Protein AF-A0A699ZRD3-F1 (afdb_monomer)

Organism: Haematococcus lacustris (NCBI:txid44745)

Structure (mmCIF, N/CA/C/O backbone):
data_AF-A0A699ZRD3-F1
#
_entry.id   AF-A0A699ZRD3-F1
#
loop_
_atom_site.group_PDB
_atom_site.id
_atom_site.type_symbol
_atom_site.label_atom_id
_atom_site.label_alt_id
_atom_site.label_comp_id
_atom_site.label_asym_id
_atom_site.label_entity_id
_atom_site.label_seq_id
_atom_site.pdbx_PDB_ins_code
_atom_site.Cartn_x
_atom_site.Cartn_y
_atom_site.Cartn_z
_atom_site.occupancy
_atom_site.B_iso_or_equiv
_atom_site.auth_seq_id
_atom_site.auth_comp_id
_atom_site.auth_asym_id
_atom_site.auth_atom_id
_atom_site.pdbx_PDB_model_num
ATOM 1 N N . MET A 1 1 ? -15.487 29.693 -17.246 1.00 36.94 1 MET A N 1
ATOM 2 C CA . MET A 1 1 ? -14.066 29.484 -16.899 1.00 36.94 1 MET A CA 1
ATOM 3 C C . MET A 1 1 ? -13.762 28.018 -17.143 1.00 36.94 1 MET A C 1
ATOM 5 O O . MET A 1 1 ? -14.367 27.184 -16.483 1.00 36.94 1 MET A O 1
ATOM 9 N N . ALA A 1 2 ? -12.967 27.698 -18.167 1.00 43.00 2 ALA A N 1
ATOM 10 C CA . ALA A 1 2 ? -12.564 26.318 -18.426 1.00 43.00 2 ALA A CA 1
ATOM 11 C C . ALA A 1 2 ? -11.644 25.880 -17.282 1.00 43.00 2 ALA A C 1
ATOM 13 O O . ALA A 1 2 ? -10.670 26.573 -16.995 1.00 43.00 2 ALA A O 1
ATOM 14 N N . ALA A 1 3 ? -11.996 24.800 -16.584 1.00 47.94 3 ALA A N 1
ATOM 15 C CA . ALA A 1 3 ? -11.101 24.208 -15.602 1.00 47.94 3 ALA A CA 1
ATOM 16 C C . ALA A 1 3 ? -9.815 23.808 -16.334 1.00 47.94 3 ALA A C 1
ATOM 18 O O . ALA A 1 3 ? -9.884 23.131 -17.359 1.00 47.94 3 ALA A O 1
ATOM 19 N N . ASP A 1 4 ? -8.671 24.271 -15.842 1.00 48.03 4 ASP A N 1
ATOM 20 C CA . ASP A 1 4 ? -7.365 23.900 -16.371 1.00 48.03 4 ASP A CA 1
ATOM 21 C C . ASP A 1 4 ? -7.135 22.416 -16.057 1.00 48.03 4 ASP A C 1
ATOM 23 O O . ASP A 1 4 ? -6.789 22.032 -14.938 1.00 48.03 4 ASP A O 1
ATOM 27 N N . VAL A 1 5 ? -7.481 21.547 -17.009 1.00 56.38 5 VAL A N 1
ATOM 28 C CA . VAL A 1 5 ? -7.342 20.103 -16.837 1.00 56.38 5 VAL A CA 1
ATOM 29 C C . VAL A 1 5 ? -5.901 19.743 -17.146 1.00 56.38 5 VAL A C 1
ATOM 31 O O . VAL A 1 5 ? -5.561 19.400 -18.277 1.00 56.38 5 VAL A O 1
ATOM 34 N N . THR A 1 6 ? -5.039 19.813 -16.134 1.00 62.03 6 THR A N 1
ATOM 35 C CA . THR A 1 6 ? -3.654 19.372 -16.281 1.00 62.03 6 THR A CA 1
ATOM 36 C C . THR A 1 6 ? -3.644 17.868 -16.593 1.00 62.03 6 THR A C 1
ATOM 38 O O . THR A 1 6 ? -4.184 17.069 -15.817 1.00 62.03 6 THR A O 1
ATOM 41 N N . PRO A 1 7 ? -3.089 17.438 -17.739 1.00 68.75 7 PRO A N 1
ATOM 42 C CA . PRO A 1 7 ? -3.018 16.026 -18.072 1.00 68.75 7 PRO A CA 1
ATOM 43 C C . PRO A 1 7 ? -2.035 15.332 -17.128 1.00 68.75 7 PRO A C 1
ATOM 45 O O . PRO A 1 7 ? -0.918 15.802 -16.910 1.00 68.75 7 PRO A O 1
ATOM 48 N N . MET A 1 8 ? -2.438 14.188 -16.577 1.00 80.31 8 MET A N 1
ATOM 49 C CA . MET A 1 8 ? -1.599 13.408 -15.671 1.00 80.31 8 MET A CA 1
ATOM 50 C C . MET A 1 8 ? -1.381 11.993 -16.208 1.00 80.31 8 MET A C 1
ATOM 52 O O . MET A 1 8 ? -2.291 11.351 -16.740 1.00 80.31 8 MET A O 1
ATOM 56 N N . TRP A 1 9 ? -0.165 11.471 -16.046 1.00 85.56 9 TRP A N 1
ATOM 57 C CA . TRP A 1 9 ? 0.137 10.082 -16.387 1.00 85.56 9 TRP A CA 1
ATOM 58 C C . TRP A 1 9 ? -0.599 9.137 -15.451 1.00 85.56 9 TRP A C 1
ATOM 60 O O . TRP A 1 9 ? -0.289 9.082 -14.263 1.00 85.56 9 TRP A O 1
ATOM 70 N N . ARG A 1 10 ? -1.533 8.339 -15.961 1.00 86.56 10 ARG A N 1
ATOM 71 C CA . ARG A 1 10 ? -2.174 7.277 -15.187 1.00 86.56 10 ARG A CA 1
ATOM 72 C C . ARG A 1 10 ? -1.481 5.953 -15.470 1.00 86.56 10 ARG A C 1
ATOM 74 O O . ARG A 1 10 ? -1.531 5.452 -16.589 1.00 86.56 10 ARG A O 1
ATOM 81 N N . PHE A 1 11 ? -0.838 5.406 -14.444 1.00 88.38 11 PHE A N 1
ATOM 82 C CA . PHE A 1 11 ? -0.164 4.116 -14.522 1.00 88.38 11 PHE A CA 1
ATOM 83 C C . PHE A 1 11 ? -1.120 2.982 -14.162 1.00 88.38 11 PHE A C 1
ATOM 85 O O . PHE A 1 11 ? -1.980 3.117 -13.288 1.00 88.38 11 PHE A O 1
ATOM 92 N N . SER A 1 12 ? -0.941 1.848 -14.822 1.00 86.88 12 SER A N 1
ATOM 93 C CA . SER A 1 12 ? -1.669 0.609 -14.562 1.00 86.88 12 SER A CA 1
ATOM 94 C C . SER A 1 12 ? -0.802 -0.364 -13.768 1.00 86.88 12 SER A C 1
ATOM 96 O O . SER A 1 12 ? 0.425 -0.383 -13.888 1.00 86.88 12 SER A O 1
ATOM 98 N N . LYS A 1 13 ? -1.430 -1.203 -12.940 1.00 84.50 13 LYS A N 1
ATOM 99 C CA . LYS A 1 13 ? -0.713 -2.336 -12.344 1.00 84.50 13 LYS A CA 1
ATOM 100 C C . LYS A 1 13 ? -0.249 -3.294 -13.454 1.00 84.50 13 LYS A C 1
ATOM 102 O O . LYS A 1 13 ? -0.872 -3.316 -14.511 1.00 84.50 13 LYS A O 1
ATOM 107 N N . PRO A 1 14 ? 0.801 -4.095 -13.223 1.00 85.38 14 PRO A N 1
ATOM 108 C CA . PRO A 1 14 ? 1.276 -5.060 -14.210 1.00 85.38 14 PRO A CA 1
ATOM 109 C C . PRO A 1 14 ? 0.174 -6.060 -14.566 1.00 85.38 14 PRO A C 1
ATOM 111 O O . PRO A 1 14 ? -0.267 -6.818 -13.701 1.00 85.38 14 PRO A O 1
ATOM 114 N N . VAL A 1 15 ? -0.271 -6.045 -15.822 1.00 75.25 15 VAL A N 1
ATOM 115 C CA . VAL A 1 15 ? -1.224 -7.028 -16.376 1.00 75.25 15 VAL A CA 1
ATOM 116 C C .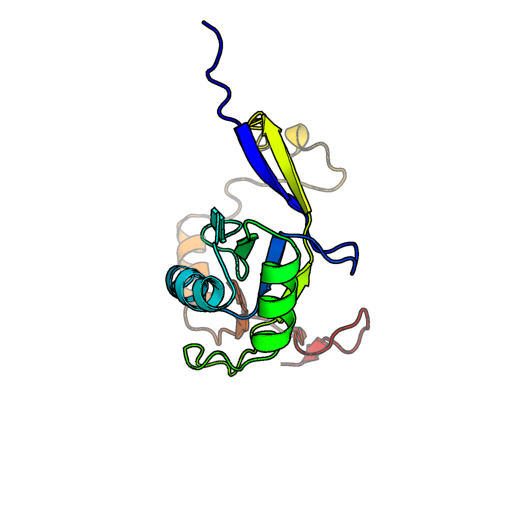 VAL A 1 15 ? -0.551 -7.892 -17.444 1.00 75.25 15 VAL A C 1
ATOM 118 O O . VAL A 1 15 ? -0.839 -9.081 -17.524 1.00 75.25 15 VAL A O 1
ATOM 121 N N . ASN A 1 16 ? 0.380 -7.315 -18.215 1.00 65.50 16 ASN A N 1
ATOM 122 C CA . ASN A 1 16 ? 1.128 -7.985 -19.278 1.00 65.50 16 ASN A CA 1
ATOM 123 C C . ASN A 1 16 ? 2.642 -7.970 -18.975 1.0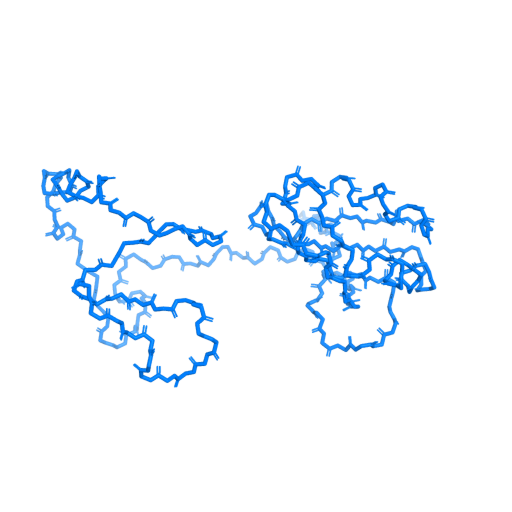0 65.50 16 ASN A C 1
ATOM 125 O O . ASN A 1 16 ? 3.132 -7.086 -18.270 1.00 65.50 16 ASN A O 1
ATOM 129 N N . SER A 1 17 ? 3.364 -8.949 -19.515 1.00 73.56 17 SER A N 1
ATOM 130 C CA . SER A 1 17 ? 4.823 -9.088 -19.438 1.00 73.56 17 SER A CA 1
ATOM 131 C C . SER A 1 17 ? 5.547 -8.478 -20.642 1.0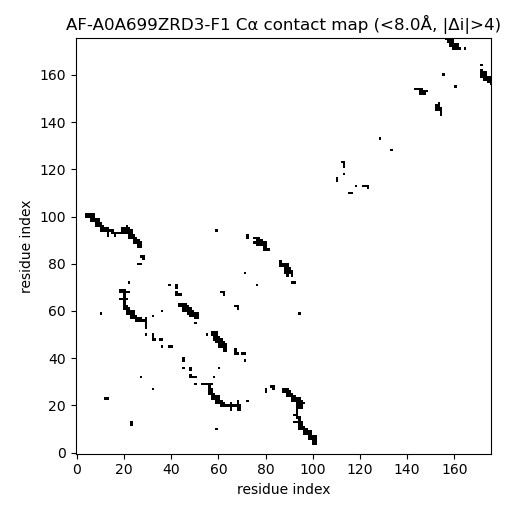0 73.56 17 SER A C 1
ATOM 133 O O . SER A 1 17 ? 6.770 -8.583 -20.724 1.00 73.56 17 SER A O 1
ATOM 135 N N . GLU A 1 18 ? 4.821 -7.870 -21.581 1.00 86.31 18 GLU A N 1
ATOM 136 C CA . GLU A 1 18 ? 5.432 -7.209 -22.731 1.00 86.31 18 GLU A CA 1
ATOM 137 C C . GLU A 1 18 ? 6.301 -6.014 -22.313 1.00 86.31 18 GLU A C 1
ATOM 139 O O . GLU A 1 18 ? 5.913 -5.245 -21.423 1.00 86.31 18 GLU A O 1
ATOM 144 N N . PRO A 1 19 ? 7.468 -5.832 -22.959 1.00 90.44 19 PRO A N 1
ATOM 145 C CA . PRO A 1 19 ? 8.320 -4.683 -22.725 1.00 90.44 19 PRO A CA 1
ATOM 146 C C . PRO A 1 19 ? 7.611 -3.362 -22.991 1.00 90.44 19 PRO A C 1
ATOM 148 O O . PRO A 1 19 ? 7.083 -3.105 -24.068 1.00 90.44 19 PRO A O 1
ATOM 151 N N . THR A 1 20 ? 7.667 -2.486 -22.002 1.00 93.50 20 THR A N 1
ATOM 152 C CA . THR A 1 20 ? 7.141 -1.123 -22.070 1.00 93.50 20 THR A CA 1
ATOM 153 C C . THR A 1 20 ? 8.191 -0.178 -21.513 1.00 93.50 20 THR A C 1
ATOM 155 O O . THR A 1 20 ? 9.110 -0.594 -20.808 1.00 93.50 20 THR A O 1
ATOM 158 N N . ARG A 1 21 ? 8.047 1.120 -21.786 1.00 94.00 21 ARG A N 1
ATOM 159 C CA . ARG A 1 21 ? 8.918 2.145 -21.195 1.00 94.00 21 ARG A CA 1
ATOM 160 C C . ARG A 1 2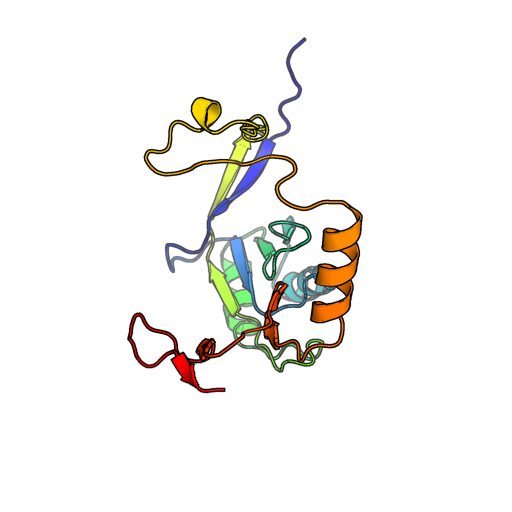1 ? 8.625 2.432 -19.719 1.00 94.00 21 ARG A C 1
ATOM 162 O O . ARG A 1 21 ? 9.335 3.228 -19.113 1.00 94.00 21 ARG A O 1
ATOM 169 N N . CYS A 1 22 ? 7.589 1.822 -19.138 1.00 94.25 22 CYS A N 1
ATOM 170 C CA . CYS A 1 22 ? 7.187 2.075 -17.761 1.00 94.25 22 CYS A CA 1
ATOM 171 C C . CYS A 1 22 ? 7.388 0.835 -16.886 1.00 94.25 22 CYS A C 1
ATOM 173 O O . CYS A 1 22 ? 7.042 -0.284 -17.261 1.00 94.25 22 CYS A O 1
ATOM 175 N N . LEU A 1 23 ? 7.894 1.046 -15.675 1.00 94.12 23 LEU A N 1
ATOM 176 C CA . LEU A 1 23 ? 8.115 0.003 -14.684 1.00 94.12 23 LEU A CA 1
ATOM 177 C C . LEU A 1 23 ? 7.265 0.245 -13.440 1.00 94.12 23 LEU A C 1
ATOM 179 O O . LEU A 1 23 ? 7.117 1.366 -12.961 1.00 94.12 23 LEU A O 1
ATOM 183 N N . TYR A 1 24 ? 6.737 -0.844 -12.902 1.00 93.12 24 TYR A N 1
ATOM 184 C CA . TYR A 1 24 ? 6.153 -0.959 -11.577 1.00 93.12 24 TYR A CA 1
ATOM 185 C C . TYR A 1 24 ? 7.209 -1.534 -10.633 1.00 93.12 24 TYR A C 1
ATOM 187 O O . TYR A 1 24 ? 7.656 -2.667 -10.829 1.00 93.12 24 TYR A O 1
ATOM 195 N N . ALA A 1 25 ? 7.592 -0.766 -9.617 1.00 91.12 25 ALA A N 1
ATOM 196 C CA . ALA A 1 25 ? 8.640 -1.132 -8.674 1.00 91.12 25 ALA A CA 1
ATOM 197 C C . ALA A 1 25 ? 8.076 -1.325 -7.263 1.00 91.12 25 ALA A C 1
ATOM 199 O O . ALA A 1 25 ? 7.344 -0.484 -6.741 1.00 91.12 25 ALA A O 1
ATOM 200 N N . THR A 1 26 ? 8.425 -2.448 -6.639 1.00 88.88 26 THR A N 1
ATOM 201 C CA . THR A 1 26 ? 8.008 -2.839 -5.282 1.00 88.88 26 THR A CA 1
ATOM 202 C C . THR A 1 26 ? 9.198 -3.324 -4.471 1.00 88.88 26 THR A C 1
ATOM 204 O O . THR A 1 26 ? 10.233 -3.665 -5.030 1.00 88.88 26 THR A O 1
ATOM 207 N N . GLY A 1 27 ? 9.041 -3.402 -3.149 1.00 81.94 27 GLY A N 1
ATOM 208 C CA . GLY A 1 27 ? 10.095 -3.915 -2.267 1.00 81.94 27 GLY A CA 1
ATOM 209 C C . GLY A 1 27 ? 11.111 -2.860 -1.833 1.00 81.94 27 GLY A C 1
ATOM 210 O O . GLY A 1 27 ? 12.003 -3.187 -1.059 1.00 81.94 27 GLY A O 1
ATOM 211 N N . TRP A 1 28 ? 10.922 -1.605 -2.253 1.00 78.44 28 TRP A N 1
ATOM 212 C CA . TRP A 1 28 ? 11.698 -0.452 -1.804 1.00 78.44 28 TRP A CA 1
ATOM 213 C C . TRP A 1 28 ? 10.947 0.348 -0.717 1.00 78.44 28 TRP A C 1
ATOM 215 O O . TRP A 1 28 ? 9.711 0.418 -0.778 1.00 78.44 28 TRP A O 1
ATOM 225 N N . PRO A 1 29 ? 11.637 0.928 0.285 1.00 72.06 29 PRO A N 1
ATOM 226 C CA . PRO A 1 29 ? 11.030 1.812 1.279 1.00 72.06 29 PRO A CA 1
ATOM 227 C C . PRO A 1 29 ? 10.383 3.048 0.647 1.00 72.06 29 PRO A C 1
ATOM 229 O O . PRO A 1 29 ? 10.924 3.632 -0.289 1.00 72.06 29 PRO A O 1
ATOM 232 N N . ALA A 1 30 ? 9.236 3.465 1.190 1.00 65.31 30 ALA A N 1
ATOM 233 C CA . ALA A 1 30 ? 8.471 4.575 0.627 1.00 65.31 30 ALA A CA 1
ATOM 234 C C . ALA A 1 30 ? 9.124 5.957 0.822 1.00 65.31 30 ALA A C 1
ATOM 236 O O . ALA A 1 30 ? 8.789 6.910 0.135 1.00 65.31 30 ALA A O 1
ATOM 237 N N . GLU A 1 31 ? 10.064 6.064 1.753 1.00 68.81 31 GLU A N 1
ATOM 238 C CA . GLU A 1 31 ? 10.736 7.317 2.119 1.00 68.81 31 GLU A CA 1
ATOM 239 C C . GLU A 1 31 ? 12.022 7.558 1.311 1.00 68.81 31 GLU A C 1
ATOM 241 O O . GLU A 1 31 ? 12.739 8.517 1.562 1.00 68.81 31 GLU A O 1
ATOM 246 N N . GLN A 1 32 ? 12.351 6.660 0.376 1.00 74.88 32 GLN A N 1
ATOM 247 C CA . GLN A 1 32 ? 13.614 6.679 -0.370 1.00 74.88 32 GLN A CA 1
ATOM 248 C C . GLN A 1 32 ? 13.400 6.522 -1.879 1.00 74.88 32 GLN A C 1
ATOM 250 O O . GLN A 1 32 ? 14.232 5.941 -2.583 1.00 74.88 32 GLN A O 1
ATOM 255 N N . PHE A 1 33 ? 12.260 6.980 -2.395 1.00 74.50 33 PHE A N 1
ATOM 256 C CA . PHE A 1 33 ? 11.961 6.864 -3.822 1.00 74.50 33 PHE A CA 1
ATOM 257 C C . PHE A 1 33 ? 12.896 7.720 -4.687 1.00 74.50 33 PHE A C 1
ATOM 259 O O . PHE A 1 33 ? 13.169 7.351 -5.827 1.00 74.50 33 PHE A O 1
ATOM 266 N N . GLU A 1 34 ? 13.451 8.798 -4.140 1.00 78.06 34 GLU A N 1
ATOM 267 C CA . GLU A 1 34 ? 14.461 9.643 -4.779 1.00 78.06 34 GLU A CA 1
ATOM 268 C C . GLU A 1 34 ? 15.711 8.830 -5.145 1.00 78.06 34 GLU A C 1
ATOM 270 O O . GLU A 1 34 ? 16.297 9.024 -6.209 1.00 78.06 34 GLU A O 1
ATOM 275 N N . TYR A 1 35 ? 16.081 7.842 -4.322 1.00 84.00 35 TYR A N 1
ATOM 276 C CA . TYR A 1 35 ? 17.211 6.962 -4.619 1.00 84.00 35 TYR A CA 1
ATOM 277 C C . TYR A 1 35 ? 16.936 6.046 -5.819 1.00 84.00 35 TYR A C 1
ATOM 279 O O . TYR A 1 35 ? 17.833 5.783 -6.621 1.00 84.00 35 TYR A O 1
ATOM 287 N N . LEU A 1 36 ? 15.684 5.609 -6.009 1.00 84.50 36 LEU A N 1
ATOM 288 C CA . LEU A 1 36 ? 15.317 4.833 -7.196 1.00 84.50 36 LEU A CA 1
ATOM 289 C C . LEU A 1 36 ? 15.483 5.647 -8.479 1.00 84.50 36 LEU A C 1
ATOM 291 O O . LEU A 1 36 ? 15.834 5.077 -9.507 1.00 84.50 36 LEU A O 1
ATOM 295 N N . GLN A 1 37 ? 15.270 6.964 -8.438 1.00 87.50 37 GLN A N 1
ATOM 296 C CA . GLN A 1 37 ? 15.511 7.820 -9.598 1.00 87.50 37 GLN A CA 1
ATOM 297 C C . GLN A 1 37 ? 16.988 7.821 -10.002 1.00 87.50 37 GLN A C 1
ATOM 299 O O . GLN A 1 37 ? 17.288 7.697 -11.189 1.00 87.50 37 GLN A O 1
ATOM 304 N N . VAL A 1 38 ? 17.899 7.880 -9.028 1.00 89.19 38 VAL A N 1
ATOM 305 C CA . VAL A 1 38 ? 19.347 7.783 -9.271 1.00 89.19 38 VAL A CA 1
ATOM 306 C C . VAL A 1 38 ? 19.719 6.409 -9.833 1.00 89.19 38 VAL A C 1
ATOM 308 O O . VAL A 1 38 ? 20.426 6.332 -10.835 1.00 89.19 38 VAL A O 1
ATOM 311 N N . LEU A 1 39 ? 19.198 5.325 -9.246 1.00 89.94 39 LEU A N 1
ATOM 312 C CA . LEU A 1 39 ? 19.444 3.966 -9.739 1.00 89.94 39 LEU A CA 1
ATOM 313 C C . LEU A 1 39 ? 18.941 3.767 -11.171 1.00 89.94 39 LEU A C 1
ATOM 315 O O . LEU A 1 39 ? 19.638 3.179 -11.995 1.00 89.94 39 LEU A O 1
ATOM 319 N N . PHE A 1 40 ? 17.741 4.257 -11.487 1.00 93.38 40 PHE A N 1
ATOM 320 C CA . PHE A 1 40 ? 17.175 4.132 -12.827 1.00 93.38 40 PHE A CA 1
ATOM 321 C C . PHE A 1 40 ? 17.928 4.971 -13.860 1.00 93.38 40 PHE A C 1
ATOM 323 O O . PHE A 1 40 ? 18.090 4.508 -14.988 1.00 93.38 40 PHE A O 1
ATOM 330 N N . ALA A 1 41 ? 18.454 6.140 -13.485 1.00 92.88 41 ALA A N 1
ATOM 331 C CA . ALA A 1 41 ? 19.218 6.996 -14.393 1.00 92.88 41 ALA A CA 1
ATOM 332 C C . ALA A 1 41 ? 20.468 6.308 -14.978 1.00 92.88 41 ALA A C 1
ATOM 334 O O . ALA A 1 41 ? 20.874 6.633 -16.092 1.00 92.88 41 ALA A O 1
ATOM 335 N N . ALA A 1 42 ? 21.036 5.310 -14.288 1.00 94.00 42 ALA A N 1
ATOM 336 C CA . ALA A 1 42 ? 22.159 4.514 -14.795 1.00 94.00 42 ALA A CA 1
ATOM 337 C C . ALA A 1 42 ? 21.814 3.665 -16.038 1.00 94.00 42 ALA A C 1
ATOM 339 O O . ALA A 1 42 ? 22.708 3.262 -16.777 1.00 94.00 42 ALA A O 1
ATOM 340 N N . TYR A 1 43 ? 20.527 3.405 -16.288 1.00 94.88 43 TYR A N 1
ATOM 341 C CA . TYR A 1 43 ? 20.038 2.581 -17.402 1.00 94.88 43 TYR A CA 1
ATOM 342 C C . TYR A 1 43 ? 19.438 3.409 -18.547 1.00 94.88 43 TYR A C 1
ATOM 344 O O . TYR A 1 43 ? 18.981 2.859 -19.552 1.00 94.88 43 TYR A O 1
ATOM 352 N N . GLY A 1 44 ? 19.443 4.735 -18.407 1.00 93.31 44 GLY A N 1
ATOM 353 C CA . GLY A 1 44 ? 19.029 5.681 -19.434 1.00 93.31 44 GLY A CA 1
ATOM 354 C C . GLY A 1 44 ? 18.178 6.830 -18.893 1.00 93.31 44 GLY A C 1
ATOM 355 O O . GLY A 1 44 ? 17.896 6.897 -17.696 1.00 93.31 44 GLY A O 1
ATOM 356 N N . PRO A 1 45 ? 17.744 7.747 -19.775 1.00 94.25 45 PRO A N 1
ATOM 357 C CA . PRO A 1 45 ? 16.965 8.912 -19.378 1.00 94.25 45 PRO A CA 1
ATOM 358 C C . PRO A 1 45 ? 15.618 8.520 -18.760 1.00 94.25 45 PRO A C 1
ATOM 360 O O . PRO A 1 45 ? 14.823 7.792 -19.368 1.00 94.25 45 PRO A O 1
ATOM 363 N N . VAL A 1 46 ? 15.359 9.038 -17.559 1.00 93.62 46 VAL A N 1
ATOM 364 C CA . VAL A 1 46 ? 14.126 8.812 -16.800 1.00 93.62 46 VAL A CA 1
ATOM 365 C C . VAL A 1 46 ? 13.261 10.064 -16.881 1.00 93.62 46 VAL A C 1
ATOM 367 O O . VAL A 1 46 ? 13.672 11.136 -16.449 1.00 93.62 46 VAL A O 1
ATOM 370 N N . GLU A 1 47 ? 12.058 9.927 -17.433 1.00 92.56 47 GLU A N 1
ATOM 371 C CA . GLU A 1 47 ? 11.087 11.020 -17.549 1.00 92.56 47 GLU A CA 1
ATOM 372 C C . GLU A 1 47 ? 10.366 11.277 -16.222 1.00 92.56 47 GLU A C 1
ATOM 374 O O . GLU A 1 47 ? 10.020 12.411 -15.902 1.00 92.56 47 GLU A O 1
ATOM 379 N N . LEU A 1 48 ? 10.095 10.216 -15.457 1.00 89.44 48 LEU A N 1
ATOM 380 C CA . LEU A 1 48 ? 9.307 10.306 -14.233 1.00 89.44 48 LEU A CA 1
ATOM 381 C C . LEU A 1 48 ? 9.602 9.131 -13.305 1.00 89.44 48 LEU A C 1
ATOM 383 O O . LEU A 1 48 ? 9.553 7.980 -13.731 1.00 89.44 48 LEU A O 1
ATOM 387 N N . VAL A 1 49 ? 9.788 9.410 -12.017 1.00 89.69 49 VAL A N 1
ATOM 388 C CA . VAL A 1 49 ? 9.651 8.421 -10.942 1.00 89.69 49 VAL A CA 1
ATOM 389 C C . VAL A 1 49 ? 8.673 8.986 -9.936 1.00 89.69 49 VAL A C 1
ATOM 391 O O . VAL A 1 49 ? 8.809 10.132 -9.518 1.00 89.69 49 VAL A O 1
ATOM 394 N N . ARG A 1 50 ? 7.651 8.214 -9.565 1.00 86.88 50 ARG A N 1
ATOM 395 C CA . ARG A 1 50 ? 6.697 8.666 -8.553 1.00 86.88 50 ARG A CA 1
ATOM 396 C C . ARG A 1 50 ? 6.061 7.532 -7.759 1.00 86.88 50 ARG A C 1
ATOM 398 O O . ARG A 1 50 ? 5.735 6.488 -8.337 1.00 86.88 50 ARG A O 1
ATOM 405 N N . PRO A 1 51 ? 5.795 7.734 -6.461 1.00 83.88 51 PRO A N 1
ATOM 406 C CA . PRO A 1 51 ? 4.956 6.823 -5.699 1.00 83.88 51 PRO A CA 1
ATOM 407 C C . PRO A 1 51 ? 3.514 6.832 -6.219 1.00 83.88 51 PRO A C 1
ATOM 409 O O . PRO A 1 51 ? 3.025 7.835 -6.741 1.00 83.88 51 PRO A O 1
ATOM 412 N N . SER A 1 52 ? 2.792 5.721 -6.040 1.00 77.88 52 SER A N 1
ATOM 413 C CA . SER A 1 52 ? 1.350 5.708 -6.336 1.00 77.88 52 SER A CA 1
ATOM 414 C C . SER A 1 52 ? 0.541 6.563 -5.357 1.00 77.88 52 SER A C 1
ATOM 416 O O . SER A 1 52 ? -0.504 7.086 -5.736 1.00 77.88 52 SER A O 1
ATOM 418 N N . ASN A 1 53 ? 0.986 6.653 -4.105 1.00 72.12 53 ASN A N 1
ATOM 419 C CA . ASN A 1 53 ? 0.559 7.612 -3.087 1.00 72.12 53 ASN A CA 1
ATOM 420 C C . ASN A 1 53 ? 1.610 7.630 -1.961 1.00 72.12 53 ASN A C 1
ATOM 422 O O . ASN A 1 53 ? 2.449 6.731 -1.898 1.00 72.12 53 ASN A O 1
ATOM 426 N N . LEU A 1 54 ? 1.537 8.611 -1.059 1.00 65.44 54 LEU A N 1
ATOM 427 C CA . LEU A 1 54 ? 2.502 8.787 0.040 1.00 65.44 54 LEU A CA 1
ATOM 428 C C . LEU A 1 54 ? 2.600 7.574 0.990 1.00 65.44 54 LEU A C 1
ATOM 430 O O . LEU A 1 54 ? 3.614 7.391 1.647 1.00 65.44 54 LEU A O 1
ATOM 434 N N . ALA A 1 55 ? 1.576 6.716 1.035 1.00 66.19 55 ALA A N 1
ATOM 435 C CA . ALA A 1 55 ? 1.533 5.509 1.868 1.00 66.19 55 ALA A CA 1
ATOM 436 C C . ALA A 1 55 ? 1.768 4.202 1.074 1.00 66.19 55 ALA A C 1
ATOM 438 O O . ALA A 1 55 ? 1.525 3.096 1.576 1.00 66.19 55 ALA A O 1
ATOM 439 N N . SER A 1 56 ? 2.153 4.292 -0.202 1.00 69.62 56 SER A N 1
ATOM 440 C CA . SER A 1 56 ? 2.296 3.128 -1.076 1.00 69.62 56 SER A CA 1
ATOM 441 C C . SER A 1 56 ? 3.664 2.500 -0.903 1.00 69.62 56 SER A C 1
ATOM 443 O O . SER A 1 56 ? 4.685 3.164 -0.972 1.00 69.62 56 SER A O 1
ATOM 445 N N . SER A 1 57 ? 3.688 1.174 -0.793 1.00 77.06 57 SER A N 1
ATOM 446 C CA . SER A 1 57 ? 4.915 0.369 -0.788 1.00 77.06 57 SER A CA 1
ATOM 447 C C . SER A 1 57 ? 5.479 0.125 -2.197 1.00 77.06 57 SER A C 1
ATOM 449 O O . SER A 1 57 ? 6.116 -0.905 -2.436 1.00 77.06 57 SER A O 1
ATOM 451 N N . TYR A 1 58 ? 5.105 0.967 -3.162 1.00 85.94 58 TYR A N 1
ATOM 452 C CA . TYR A 1 58 ? 5.429 0.800 -4.572 1.00 85.94 58 TYR A CA 1
ATOM 453 C C . TYR A 1 58 ? 5.376 2.127 -5.326 1.00 85.94 58 TYR A C 1
ATOM 455 O O . TYR A 1 58 ? 4.593 3.024 -4.992 1.00 85.94 58 TYR A O 1
ATOM 463 N N . CYS A 1 59 ? 6.171 2.211 -6.385 1.00 89.38 59 CYS A N 1
ATOM 464 C CA . CYS A 1 59 ? 6.256 3.368 -7.262 1.00 89.38 59 CYS A CA 1
ATOM 465 C C . CYS A 1 59 ? 6.215 2.954 -8.732 1.00 89.38 59 CYS A C 1
ATOM 467 O O . CYS A 1 59 ? 6.300 1.773 -9.084 1.00 89.38 59 CYS A O 1
ATOM 469 N N . PHE A 1 60 ? 6.071 3.959 -9.584 1.00 92.12 60 PHE A N 1
ATOM 470 C CA . PHE A 1 60 ? 6.171 3.832 -11.024 1.00 92.12 60 PHE A CA 1
ATOM 471 C C . PHE A 1 60 ? 7.369 4.625 -11.527 1.00 92.12 60 PHE A C 1
ATOM 473 O O . PHE A 1 60 ? 7.627 5.725 -11.036 1.00 92.12 60 PHE A O 1
ATOM 480 N N . ALA A 1 61 ? 8.064 4.074 -12.514 1.00 93.25 61 ALA A N 1
ATOM 481 C CA . ALA A 1 61 ? 9.102 4.760 -13.268 1.00 93.25 61 ALA A CA 1
ATOM 482 C C . ALA A 1 61 ? 8.736 4.766 -14.753 1.00 93.25 61 ALA A C 1
ATOM 484 O O . ALA A 1 61 ? 8.164 3.797 -15.250 1.00 93.25 61 ALA A O 1
ATOM 485 N N . MET A 1 62 ? 9.059 5.843 -15.456 1.00 94.00 62 MET A N 1
ATOM 486 C CA . MET A 1 62 ? 8.887 5.981 -16.897 1.00 94.00 62 MET A CA 1
ATOM 487 C C . MET A 1 62 ? 10.210 6.421 -17.507 1.00 94.00 62 MET A C 1
ATOM 489 O O . MET A 1 62 ? 10.745 7.471 -17.156 1.00 94.00 62 MET A O 1
ATOM 493 N N . PHE A 1 63 ? 10.731 5.602 -18.409 1.00 95.25 63 PHE A N 1
ATOM 494 C CA . PHE A 1 63 ? 11.919 5.891 -19.196 1.00 95.25 63 PHE A CA 1
ATOM 495 C C . PHE A 1 63 ? 11.535 6.565 -20.511 1.00 95.25 63 PHE A C 1
ATOM 497 O O . PHE A 1 63 ? 10.414 6.405 -21.000 1.00 95.25 63 PHE A O 1
ATOM 504 N N . ALA A 1 64 ? 12.499 7.250 -21.123 1.00 94.38 64 ALA A N 1
ATOM 505 C CA . ALA A 1 64 ? 12.334 7.801 -22.465 1.00 94.38 64 ALA A CA 1
ATOM 506 C C . ALA A 1 64 ? 12.047 6.706 -23.510 1.00 94.38 64 ALA A C 1
ATOM 508 O O . ALA A 1 64 ? 11.259 6.909 -24.432 1.00 94.38 64 ALA A O 1
ATOM 509 N N . THR A 1 65 ? 12.644 5.516 -23.356 1.00 94.12 65 THR A N 1
ATOM 510 C CA . THR A 1 65 ? 12.500 4.406 -24.312 1.00 94.12 65 THR A CA 1
ATOM 511 C C . THR A 1 65 ? 12.277 3.060 -23.616 1.00 94.12 65 THR A C 1
ATOM 513 O O . THR A 1 65 ? 12.676 2.859 -22.467 1.00 94.12 65 THR A O 1
ATOM 516 N N . ALA A 1 66 ? 11.638 2.116 -24.317 1.00 93.94 66 ALA A N 1
ATOM 517 C CA . ALA A 1 66 ? 11.425 0.759 -23.807 1.00 93.94 66 ALA A CA 1
ATOM 518 C C . ALA A 1 66 ? 12.739 -0.014 -23.551 1.00 93.94 66 ALA A C 1
ATOM 520 O O . ALA A 1 66 ? 12.838 -0.622 -22.486 1.00 93.94 66 ALA A O 1
ATOM 521 N N . PRO A 1 67 ? 13.778 0.060 -24.411 1.00 96.25 67 PRO A N 1
ATOM 522 C CA . PRO A 1 67 ? 15.063 -0.593 -24.145 1.00 96.25 67 PRO A CA 1
ATOM 523 C C . PRO A 1 67 ? 15.720 -0.181 -22.822 1.00 96.25 67 PRO A C 1
ATOM 525 O O . PRO A 1 67 ? 16.256 -1.036 -22.120 1.00 96.25 67 PRO A O 1
ATOM 528 N N . CYS A 1 68 ? 15.625 1.093 -22.426 1.00 95.69 68 CYS A N 1
ATOM 529 C CA . CYS A 1 68 ? 16.142 1.552 -21.131 1.00 95.69 68 CYS A CA 1
ATOM 530 C C . CYS A 1 68 ? 15.416 0.881 -19.955 1.00 95.69 68 CYS A C 1
ATOM 532 O O . CYS A 1 68 ? 16.049 0.387 -19.023 1.00 95.69 68 CYS A O 1
ATOM 534 N N . ALA A 1 69 ? 14.084 0.796 -20.025 1.00 94.75 69 ALA A N 1
ATOM 535 C CA . ALA A 1 69 ? 13.286 0.107 -19.014 1.00 94.75 69 ALA A CA 1
ATOM 536 C C . ALA A 1 69 ? 13.586 -1.403 -18.967 1.00 94.75 69 ALA A C 1
ATOM 538 O O . ALA A 1 69 ? 13.644 -1.986 -17.884 1.00 94.75 69 ALA A O 1
ATOM 539 N N . GLN A 1 70 ? 13.820 -2.036 -20.121 1.00 95.62 70 GLN A N 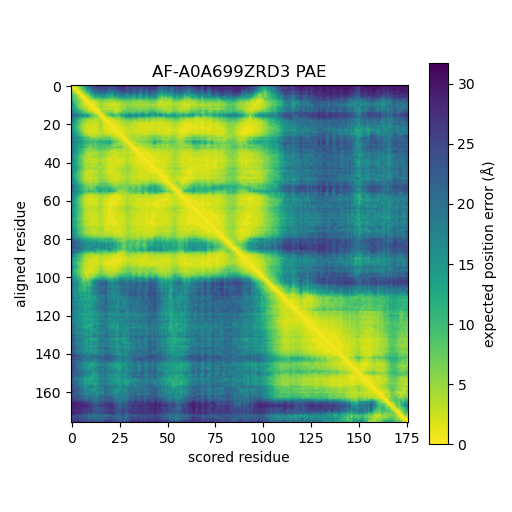1
ATOM 540 C CA . GLN A 1 70 ? 14.232 -3.441 -20.200 1.00 95.62 70 GLN A CA 1
ATOM 541 C C . GLN A 1 70 ? 15.597 -3.667 -19.543 1.00 95.62 70 GLN A C 1
ATOM 543 O O . GLN A 1 70 ? 15.746 -4.602 -18.757 1.00 95.62 70 GLN A O 1
ATOM 548 N N . ALA A 1 71 ? 16.576 -2.801 -19.822 1.00 95.56 71 ALA A N 1
ATOM 549 C CA . ALA A 1 71 ? 17.906 -2.870 -19.225 1.00 95.56 71 ALA A CA 1
ATOM 550 C C . ALA A 1 71 ? 17.851 -2.685 -17.700 1.00 95.56 71 ALA A C 1
ATOM 552 O O . ALA A 1 71 ? 18.446 -3.471 -16.963 1.00 95.56 71 ALA A O 1
ATOM 553 N N . ALA A 1 72 ? 17.069 -1.710 -17.224 1.00 94.94 72 ALA A N 1
ATOM 554 C CA . ALA A 1 72 ? 16.840 -1.493 -15.798 1.00 94.94 72 ALA A CA 1
ATOM 555 C C . ALA A 1 72 ? 16.181 -2.709 -15.135 1.00 94.94 72 ALA A C 1
ATOM 557 O O . ALA A 1 72 ? 16.616 -3.144 -14.070 1.00 94.94 72 ALA A O 1
ATOM 558 N N . LEU A 1 73 ? 15.161 -3.299 -15.767 1.00 94.75 73 LEU A N 1
ATOM 559 C CA . LEU A 1 73 ? 14.519 -4.509 -15.259 1.00 94.75 73 LEU A CA 1
ATOM 560 C C . LEU A 1 73 ? 15.506 -5.680 -15.200 1.00 94.75 73 LEU A C 1
ATOM 562 O O . LEU A 1 73 ? 15.537 -6.384 -14.197 1.00 94.75 73 LEU A O 1
ATOM 566 N N . ALA A 1 74 ? 16.330 -5.880 -16.226 1.00 94.38 74 ALA A N 1
ATOM 567 C CA . ALA A 1 74 ? 17.317 -6.956 -16.245 1.00 94.38 74 ALA A CA 1
ATOM 568 C C . ALA A 1 74 ? 18.407 -6.784 -15.172 1.00 94.38 74 ALA A C 1
ATOM 570 O O . ALA A 1 74 ? 18.812 -7.769 -14.560 1.00 94.38 74 ALA A O 1
ATOM 571 N N . GLY A 1 75 ? 18.864 -5.551 -14.930 1.00 92.50 75 GLY A N 1
ATOM 572 C CA . GLY A 1 75 ? 19.961 -5.269 -14.000 1.00 92.50 75 GLY A CA 1
ATOM 573 C C . GLY A 1 75 ? 19.550 -5.118 -12.534 1.00 92.50 75 GLY A C 1
ATOM 574 O O . GLY A 1 75 ? 20.321 -5.473 -11.649 1.00 92.50 75 GLY A O 1
ATOM 575 N N . LEU A 1 76 ? 18.351 -4.595 -12.261 1.00 91.81 76 LEU A N 1
ATOM 576 C CA . LEU A 1 76 ? 17.929 -4.230 -10.902 1.00 91.81 76 LEU A CA 1
ATOM 577 C C . LEU A 1 76 ? 16.893 -5.179 -10.297 1.00 91.81 76 LEU A C 1
ATOM 579 O O . LEU A 1 76 ? 16.678 -5.170 -9.083 1.00 91.81 76 LEU A O 1
ATOM 583 N N . ASN A 1 77 ? 16.207 -5.985 -11.108 1.00 92.19 77 ASN A N 1
ATOM 584 C CA . ASN A 1 77 ? 15.176 -6.869 -10.582 1.00 92.19 77 ASN A CA 1
ATOM 585 C C . ASN A 1 77 ? 15.787 -7.953 -9.682 1.00 92.19 77 ASN A C 1
ATOM 587 O O . ASN A 1 77 ? 16.763 -8.610 -10.028 1.00 92.19 77 ASN A O 1
ATOM 591 N N . ASN A 1 78 ? 15.151 -8.177 -8.539 1.00 89.44 78 ASN A N 1
ATOM 592 C CA . ASN A 1 78 ? 15.588 -9.034 -7.440 1.00 89.44 78 ASN A CA 1
ATOM 593 C C . ASN A 1 78 ? 16.857 -8.578 -6.701 1.00 89.44 78 ASN A C 1
ATOM 595 O O . ASN A 1 78 ? 17.345 -9.334 -5.855 1.00 89.44 78 ASN A O 1
ATOM 599 N N . MET A 1 79 ? 17.357 -7.363 -6.947 1.00 86.69 79 MET A N 1
ATOM 600 C CA . MET A 1 79 ? 18.470 -6.815 -6.171 1.00 86.69 79 MET A CA 1
ATOM 601 C C . MET A 1 79 ? 18.053 -6.588 -4.711 1.00 86.69 79 MET A C 1
ATOM 603 O O . MET A 1 79 ? 16.936 -6.125 -4.457 1.00 86.69 79 MET A O 1
ATOM 607 N N . PRO A 1 80 ? 18.908 -6.924 -3.732 1.00 82.88 80 PRO A N 1
ATOM 608 C CA . PRO A 1 80 ? 18.626 -6.647 -2.332 1.00 82.88 80 PRO A CA 1
ATOM 609 C C . PRO A 1 80 ? 18.553 -5.135 -2.092 1.00 82.88 80 PRO A C 1
ATOM 611 O O . PRO A 1 80 ? 19.377 -4.368 -2.582 1.00 82.88 80 PRO A O 1
ATOM 614 N N . CYS A 1 81 ? 17.555 -4.701 -1.325 1.00 72.06 81 CYS A N 1
ATOM 615 C CA . CYS A 1 81 ? 17.478 -3.332 -0.840 1.00 72.06 81 CYS A CA 1
ATOM 616 C C . CYS A 1 81 ? 18.292 -3.230 0.452 1.00 72.06 81 CYS A C 1
ATOM 618 O O . CYS A 1 81 ? 17.772 -3.532 1.527 1.00 72.06 81 CYS A O 1
ATOM 620 N N . GLU A 1 82 ? 19.544 -2.781 0.355 1.00 67.50 82 GLU A N 1
ATOM 621 C CA . GLU A 1 82 ? 20.416 -2.571 1.525 1.00 67.50 82 GLU A CA 1
ATOM 622 C C . GLU A 1 82 ? 19.810 -1.585 2.528 1.00 67.50 82 GLU A C 1
ATOM 624 O O . GLU A 1 82 ? 19.967 -1.726 3.736 1.00 67.50 82 GLU A O 1
ATOM 629 N N . ALA A 1 83 ? 19.019 -0.636 2.030 1.00 62.34 83 ALA A N 1
ATOM 630 C CA . ALA A 1 83 ? 18.340 0.348 2.855 1.00 62.34 83 ALA A CA 1
ATOM 631 C C . ALA A 1 83 ? 17.088 -0.183 3.583 1.00 62.34 83 ALA A C 1
ATOM 633 O O . ALA A 1 83 ? 16.434 0.566 4.309 1.00 62.34 83 ALA A O 1
ATOM 634 N N . SER A 1 84 ? 16.712 -1.458 3.396 1.00 58.69 84 SER A N 1
ATOM 635 C CA . SER A 1 84 ? 15.580 -2.060 4.101 1.00 58.69 84 SER A CA 1
ATOM 636 C C . SER A 1 84 ? 16.060 -3.028 5.186 1.00 58.69 84 SER A C 1
ATOM 638 O O . SER A 1 84 ? 16.600 -4.084 4.853 1.00 58.69 84 SER A O 1
ATOM 640 N N . PRO A 1 85 ? 15.723 -2.797 6.470 1.00 57.53 85 PRO A N 1
ATOM 641 C CA . PRO A 1 85 ? 16.025 -3.743 7.552 1.00 57.53 85 PRO A CA 1
ATOM 642 C C . PRO A 1 85 ? 15.292 -5.092 7.419 1.00 57.53 85 PRO A C 1
ATOM 644 O O . PRO A 1 85 ? 15.521 -6.006 8.202 1.00 57.53 85 PRO A O 1
ATOM 647 N N . SER A 1 86 ? 14.402 -5.239 6.429 1.00 61.94 86 SER A N 1
ATOM 648 C CA . SER A 1 86 ? 13.599 -6.446 6.198 1.00 61.94 86 SER A CA 1
ATOM 649 C C . SER A 1 86 ? 14.109 -7.357 5.070 1.00 61.94 86 SER A C 1
ATOM 651 O O . SER A 1 86 ? 13.360 -8.227 4.626 1.00 61.94 86 SER A O 1
ATOM 653 N N . ALA A 1 87 ? 15.344 -7.156 4.582 1.00 68.31 87 ALA A N 1
ATOM 654 C CA . ALA A 1 87 ? 15.963 -7.945 3.502 1.00 68.31 87 ALA A CA 1
ATOM 655 C C . ALA A 1 87 ? 15.088 -8.071 2.234 1.00 68.31 87 ALA A C 1
ATOM 657 O O . ALA A 1 87 ?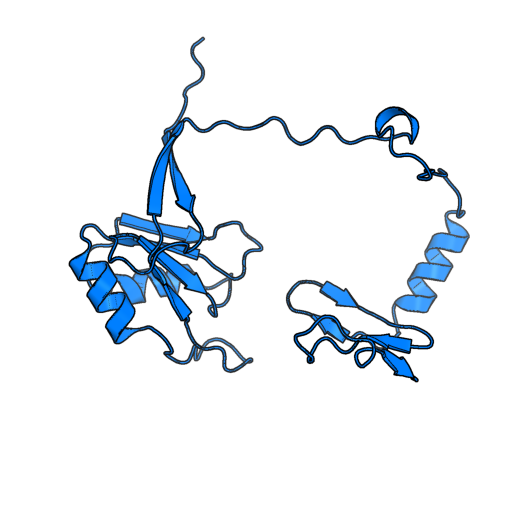 15.115 -9.075 1.515 1.00 68.31 87 ALA A O 1
ATOM 658 N N . ARG A 1 88 ? 14.258 -7.056 1.962 1.00 77.31 88 ARG A N 1
ATOM 659 C CA . ARG A 1 88 ? 13.384 -7.044 0.786 1.00 77.31 88 ARG A CA 1
ATOM 660 C C . ARG A 1 88 ? 14.215 -6.888 -0.479 1.00 77.31 88 ARG A C 1
ATOM 662 O O . ARG A 1 88 ? 15.206 -6.164 -0.504 1.00 77.31 88 ARG A O 1
ATOM 669 N N . LYS A 1 89 ? 13.777 -7.564 -1.537 1.00 87.12 89 LYS A N 1
ATOM 670 C CA . LYS A 1 89 ? 14.342 -7.428 -2.878 1.00 87.12 89 LYS A CA 1
ATOM 671 C C . LYS A 1 89 ? 13.505 -6.444 -3.683 1.00 87.12 89 LYS A C 1
ATOM 673 O O . LYS A 1 89 ? 12.277 -6.442 -3.560 1.00 87.12 89 LYS A O 1
ATOM 678 N N . LEU A 1 90 ? 14.162 -5.636 -4.503 1.00 89.00 90 LEU A N 1
ATOM 679 C CA . LEU A 1 90 ? 13.515 -4.778 -5.481 1.00 89.00 90 LEU A CA 1
ATOM 680 C C . LEU A 1 90 ? 12.867 -5.659 -6.549 1.00 89.00 90 LEU A C 1
ATOM 682 O O . LEU A 1 90 ? 13.555 -6.367 -7.274 1.00 89.00 90 LEU A O 1
ATOM 686 N N . CYS A 1 91 ? 11.545 -5.625 -6.653 1.00 91.25 91 CYS A N 1
ATOM 687 C CA . CYS A 1 91 ? 10.809 -6.388 -7.654 1.00 91.25 91 CYS A CA 1
ATOM 688 C C . CYS A 1 91 ? 10.243 -5.431 -8.700 1.00 91.25 91 CYS A C 1
ATOM 690 O O . CYS A 1 91 ? 9.408 -4.576 -8.378 1.00 91.25 91 CYS A O 1
ATOM 692 N N . LEU A 1 92 ? 10.678 -5.612 -9.946 1.00 93.38 92 LEU A N 1
ATOM 693 C CA . LEU A 1 92 ? 10.306 -4.807 -11.102 1.00 93.38 92 LEU A CA 1
ATOM 694 C C . LEU A 1 92 ? 9.403 -5.606 -12.042 1.00 93.38 92 LEU A C 1
ATOM 696 O O . LEU A 1 92 ? 9.609 -6.798 -12.274 1.00 93.38 92 LEU A O 1
ATOM 700 N N . ARG A 1 93 ? 8.387 -4.942 -12.590 1.00 94.75 93 ARG A N 1
ATOM 701 C CA . ARG A 1 93 ? 7.500 -5.484 -13.628 1.00 94.75 93 ARG A CA 1
ATOM 702 C C . ARG A 1 93 ? 7.153 -4.394 -14.631 1.00 94.75 93 ARG A C 1
ATOM 704 O O . ARG A 1 93 ? 7.102 -3.228 -14.253 1.00 94.75 93 ARG A O 1
ATOM 711 N N . TYR A 1 94 ? 6.856 -4.764 -15.871 1.00 95.38 94 TYR A N 1
ATOM 712 C CA . TYR A 1 94 ? 6.346 -3.807 -16.851 1.00 95.38 94 TYR A CA 1
ATOM 713 C C . TYR A 1 94 ? 4.976 -3.253 -16.440 1.00 95.38 94 TYR A C 1
ATOM 715 O O . TYR A 1 94 ? 4.169 -3.921 -15.787 1.00 95.38 94 TYR A O 1
ATOM 723 N N . SER A 1 95 ? 4.731 -1.998 -16.800 1.00 93.00 95 SER A N 1
ATOM 724 C CA . SER A 1 95 ? 3.500 -1.255 -16.538 1.00 93.00 95 SER A CA 1
ATOM 725 C C . SER A 1 95 ? 3.149 -0.431 -17.773 1.00 93.00 95 SER A C 1
ATOM 727 O O . SER A 1 95 ? 4.015 -0.097 -18.567 1.00 93.00 95 SER A O 1
ATOM 729 N N . ASN A 1 96 ? 1.883 -0.061 -17.938 1.00 90.88 96 ASN A N 1
ATOM 730 C CA . ASN A 1 96 ? 1.485 0.892 -18.970 1.00 90.88 96 ASN A CA 1
ATOM 731 C C . ASN A 1 96 ? 1.101 2.226 -18.345 1.00 90.88 96 ASN A C 1
ATOM 733 O O . ASN A 1 96 ? 0.483 2.254 -17.275 1.00 90.88 96 ASN A O 1
ATOM 737 N N . ALA A 1 97 ? 1.421 3.314 -19.043 1.00 88.50 97 ALA A N 1
ATOM 738 C CA . ALA A 1 97 ? 1.002 4.659 -18.687 1.00 88.50 97 ALA A CA 1
ATOM 739 C C . ALA A 1 97 ? 0.207 5.279 -19.834 1.00 88.50 97 ALA A C 1
ATOM 741 O O . ALA A 1 97 ? 0.655 5.289 -20.978 1.00 88.50 97 ALA A O 1
ATOM 742 N N . THR A 1 98 ? -0.961 5.822 -19.515 1.00 87.56 98 THR A N 1
ATOM 743 C CA . THR A 1 98 ? -1.776 6.600 -20.453 1.00 87.56 98 THR A CA 1
ATOM 744 C C . THR A 1 98 ? -1.932 8.008 -19.910 1.00 87.56 98 THR A C 1
ATOM 746 O O . THR A 1 98 ? -2.247 8.167 -18.727 1.00 87.56 98 THR A O 1
ATOM 749 N N . MET A 1 99 ? -1.741 9.024 -20.749 1.00 83.88 99 MET A N 1
ATOM 750 C CA . MET A 1 99 ? -2.142 10.379 -20.387 1.00 83.88 99 MET A CA 1
ATOM 751 C C . MET A 1 99 ? -3.663 10.429 -20.303 1.00 83.88 99 MET A C 1
ATOM 753 O O . MET A 1 99 ? -4.353 10.085 -21.260 1.00 83.88 99 MET A O 1
ATOM 757 N N . GLN A 1 100 ? -4.181 10.823 -19.144 1.00 76.75 100 GLN A N 1
ATOM 758 C CA . GLN A 1 100 ? -5.605 11.061 -18.956 1.00 76.75 100 GLN A CA 1
ATOM 759 C C . GLN A 1 100 ? -5.813 12.470 -18.398 1.00 76.75 100 GLN A C 1
ATOM 761 O O . GLN A 1 100 ? -4.980 12.944 -17.614 1.00 76.75 100 GLN A O 1
ATOM 766 N N . PRO A 1 101 ? -6.917 13.141 -18.772 1.00 72.94 101 PRO A N 1
ATOM 767 C CA . PRO A 1 101 ? -7.335 14.354 -18.091 1.00 72.94 101 PRO A CA 1
ATOM 768 C C . PRO A 1 101 ? -7.496 14.033 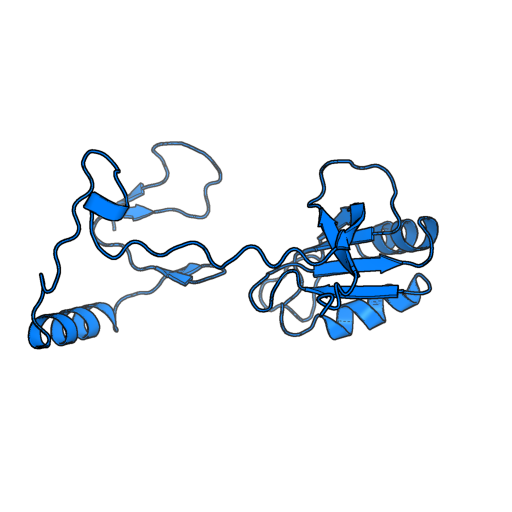-16.601 1.00 72.94 101 PRO A C 1
ATOM 770 O O . PRO A 1 101 ? -8.036 12.974 -16.264 1.00 72.94 101 PRO A O 1
ATOM 773 N N . GLN A 1 102 ? -7.014 14.905 -15.713 1.00 63.59 102 GLN A N 1
ATOM 774 C CA . GLN A 1 102 ? -7.186 14.743 -14.272 1.00 63.59 102 GLN A CA 1
ATOM 775 C C . GLN A 1 102 ? -8.680 14.805 -13.926 1.00 63.59 102 GLN A C 1
ATOM 777 O O . GLN A 1 102 ? -9.237 15.856 -13.627 1.00 63.59 102 GLN A O 1
ATOM 782 N N . GLN A 1 103 ? -9.351 13.658 -13.975 1.00 60.78 103 GLN A N 1
ATOM 783 C CA . GLN A 1 103 ? -10.672 13.494 -13.399 1.00 60.78 103 GLN A CA 1
ATOM 784 C C . GLN A 1 103 ? -10.467 13.368 -11.894 1.00 60.78 103 GLN A C 1
ATOM 786 O O . GLN A 1 103 ? -10.248 12.273 -11.372 1.00 60.78 103 GLN A O 1
ATOM 791 N N . SER A 1 104 ? -10.502 14.497 -11.185 1.00 59.06 104 SER A N 1
ATOM 792 C CA . SER A 1 104 ? -10.779 14.481 -9.754 1.00 59.06 104 SER A CA 1
ATOM 793 C C . SER A 1 104 ? -12.193 13.945 -9.591 1.00 59.06 104 SER A C 1
ATOM 795 O O . SER A 1 104 ? -13.160 14.705 -9.615 1.00 59.06 104 SER A O 1
ATOM 797 N N . ALA A 1 105 ? -12.323 12.619 -9.504 1.00 61.59 105 ALA A N 1
ATOM 798 C CA . ALA A 1 105 ? -13.548 12.024 -9.011 1.00 61.59 105 ALA A CA 1
ATOM 799 C C . ALA A 1 105 ? -13.855 12.730 -7.682 1.00 61.59 105 ALA A C 1
ATOM 801 O O . ALA A 1 105 ? -12.937 12.853 -6.857 1.00 61.59 105 ALA A O 1
ATOM 802 N N . PRO A 1 106 ? -15.077 13.256 -7.488 1.00 65.88 106 PRO A N 1
ATOM 803 C CA . PRO A 1 106 ? -15.438 13.813 -6.200 1.00 65.88 106 PRO A CA 1
ATOM 804 C C . PRO A 1 106 ? -15.123 12.759 -5.131 1.00 65.88 106 PRO A C 1
ATOM 806 O O . PRO A 1 106 ? -15.295 11.559 -5.398 1.00 65.88 106 PRO A O 1
ATOM 809 N N . PRO A 1 107 ? -14.594 13.169 -3.963 1.00 67.62 107 PRO A N 1
ATOM 810 C CA . PRO A 1 107 ? -14.335 12.229 -2.886 1.00 67.62 107 PRO A CA 1
ATOM 811 C C . PRO A 1 107 ? -15.602 11.396 -2.658 1.00 67.62 107 PRO A C 1
ATOM 813 O O . PRO A 1 107 ? -16.707 11.940 -2.765 1.00 67.62 107 PRO A O 1
ATOM 816 N N . PRO A 1 108 ? -15.465 10.080 -2.418 1.00 69.94 108 PRO A N 1
ATOM 817 C CA . PRO A 1 108 ? -16.624 9.220 -2.249 1.00 69.94 108 PRO A CA 1
ATOM 818 C C . PRO A 1 108 ? -17.527 9.821 -1.175 1.00 69.94 108 PRO A C 1
ATOM 820 O O . PRO A 1 108 ? -17.051 10.184 -0.098 1.00 69.94 108 PRO A O 1
ATOM 823 N N . ALA A 1 109 ? -18.815 9.963 -1.492 1.00 76.38 109 ALA A N 1
ATOM 824 C CA . ALA A 1 109 ? -19.787 10.469 -0.539 1.00 76.38 109 ALA A CA 1
ATOM 825 C C . ALA A 1 109 ? -19.772 9.565 0.701 1.00 76.38 109 ALA A C 1
ATOM 827 O O . ALA A 1 109 ? -19.945 8.349 0.599 1.00 76.38 109 ALA A O 1
ATOM 828 N N . THR A 1 110 ? -19.510 10.149 1.866 1.00 81.06 110 THR A N 1
ATOM 829 C CA . THR A 1 110 ? -19.503 9.424 3.133 1.00 81.06 110 THR A CA 1
ATOM 830 C C . THR A 1 110 ? -20.922 9.362 3.679 1.00 81.06 110 THR A C 1
ATOM 832 O O . THR A 1 110 ? -21.555 10.387 3.932 1.00 81.06 110 THR A O 1
ATOM 835 N N . ALA A 1 111 ? -21.438 8.149 3.864 1.00 86.88 111 ALA A N 1
ATOM 836 C CA . ALA A 1 111 ? -22.697 7.954 4.567 1.00 86.88 111 ALA A CA 1
ATOM 837 C C . ALA A 1 111 ? -22.479 8.135 6.074 1.00 86.88 111 ALA A C 1
ATOM 839 O O . ALA A 1 111 ? -21.525 7.606 6.645 1.00 86.88 111 ALA A O 1
ATOM 840 N N . ARG A 1 112 ? -23.377 8.878 6.717 1.00 89.50 112 ARG A N 1
ATOM 841 C CA . ARG A 1 112 ? -23.414 9.121 8.167 1.00 89.50 112 ARG A CA 1
ATOM 842 C C . ARG A 1 112 ? -24.590 8.424 8.853 1.00 89.50 112 ARG A C 1
ATOM 844 O O . ARG A 1 112 ? -24.737 8.521 10.068 1.00 89.50 112 ARG A O 1
ATOM 851 N N . THR A 1 113 ? -25.427 7.731 8.085 1.00 88.88 113 THR A N 1
ATOM 852 C CA . THR A 1 113 ? -26.556 6.937 8.580 1.00 88.88 113 THR A CA 1
ATOM 853 C C . THR A 1 113 ? -26.645 5.615 7.821 1.00 88.88 113 THR A C 1
ATOM 855 O O . THR A 1 113 ? -26.157 5.499 6.695 1.00 88.88 113 THR A O 1
ATOM 858 N N . SER A 1 114 ? -27.282 4.613 8.427 1.00 90.38 114 SER A N 1
ATOM 859 C CA . SER A 1 114 ? -27.547 3.325 7.772 1.00 90.38 114 SER A CA 1
ATOM 860 C C . SER A 1 114 ? -28.403 3.473 6.519 1.00 90.38 114 SER A C 1
ATOM 862 O O . SER A 1 114 ? -28.101 2.855 5.501 1.00 90.38 114 SER A O 1
ATOM 864 N N . ASP A 1 115 ? -29.405 4.353 6.566 1.00 88.19 115 ASP A N 1
ATOM 865 C CA . ASP A 1 115 ? -30.311 4.603 5.441 1.00 88.19 115 ASP A CA 1
ATOM 866 C C . ASP A 1 115 ? -29.576 5.172 4.226 1.00 88.19 115 ASP A C 1
ATOM 868 O O . ASP A 1 115 ? -29.859 4.792 3.094 1.00 88.19 115 ASP A O 1
ATOM 872 N N . GLN A 1 116 ? -28.579 6.036 4.453 1.00 89.81 116 GLN A N 1
ATOM 873 C CA . GLN A 1 116 ? -27.732 6.566 3.381 1.00 89.81 116 GLN A CA 1
ATOM 874 C C . GLN A 1 116 ? -26.884 5.482 2.710 1.00 89.81 116 GLN A C 1
ATOM 876 O O . GLN A 1 116 ? -26.530 5.631 1.542 1.00 89.81 116 GLN A O 1
ATOM 881 N N . LEU A 1 117 ? -26.537 4.411 3.432 1.00 86.69 117 LEU A N 1
ATOM 882 C CA . LEU A 1 117 ? -25.756 3.307 2.879 1.00 86.69 117 LEU A CA 1
ATOM 883 C C . LEU A 1 117 ? -26.638 2.283 2.149 1.00 86.69 117 LEU A C 1
ATOM 885 O O . LEU A 1 117 ? -26.177 1.660 1.196 1.00 86.69 117 LEU A O 1
ATOM 889 N N . GLY A 1 118 ? -27.881 2.083 2.604 1.00 87.88 118 GLY A N 1
ATOM 890 C CA . GLY A 1 118 ? -28.849 1.173 1.983 1.00 87.88 118 GLY A CA 1
ATOM 891 C C . GLY A 1 118 ? -28.426 -0.303 1.968 1.00 87.88 118 GLY A C 1
ATOM 892 O O . GLY A 1 118 ? -28.931 -1.072 1.154 1.00 87.88 118 GLY A O 1
ATOM 893 N N . VAL A 1 119 ? -27.482 -0.710 2.827 1.00 91.19 119 VAL A N 1
ATOM 894 C CA . VAL A 1 119 ? -26.965 -2.088 2.885 1.00 91.19 119 VAL A CA 1
ATOM 895 C C . VAL A 1 119 ? -27.828 -2.929 3.835 1.00 91.19 119 VAL A C 1
ATOM 897 O O . VAL A 1 119 ? -27.836 -2.655 5.038 1.00 91.19 119 VAL A O 1
ATOM 900 N N . PRO A 1 120 ? -28.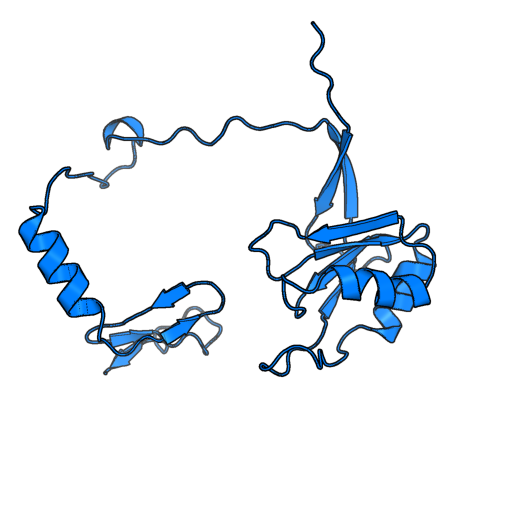524 -3.976 3.346 1.00 94.12 120 PRO A N 1
ATOM 901 C CA . PRO A 1 120 ? -29.353 -4.825 4.195 1.00 94.12 120 PRO A CA 1
ATOM 902 C C . PRO A 1 120 ? -28.544 -5.481 5.321 1.00 94.12 120 PRO A C 1
ATOM 904 O O . PRO A 1 120 ? -27.489 -6.066 5.081 1.00 94.12 120 PRO A O 1
ATOM 907 N N . GLY A 1 121 ? -29.053 -5.396 6.551 1.00 93.56 121 GLY A N 1
ATOM 908 C CA . GLY A 1 121 ? -28.425 -5.986 7.739 1.00 93.56 121 GLY A CA 1
ATOM 909 C C . GLY A 1 121 ? -27.314 -5.148 8.384 1.00 93.56 121 GLY A C 1
ATOM 910 O O . GLY A 1 121 ? -26.795 -5.557 9.419 1.00 93.56 121 GLY A O 1
ATOM 911 N N . LEU A 1 122 ? -26.960 -3.984 7.828 1.00 92.69 122 LEU A N 1
ATOM 912 C CA . LEU A 1 122 ? -25.991 -3.073 8.439 1.00 92.69 122 LEU A CA 1
ATOM 913 C C . LEU A 1 122 ? -26.695 -1.939 9.194 1.00 92.69 122 LEU A C 1
ATOM 915 O O . LEU A 1 122 ? -27.459 -1.172 8.611 1.00 92.69 122 LEU A O 1
ATOM 919 N N . GLN A 1 123 ? -26.370 -1.786 10.478 1.00 93.00 123 GLN A N 1
ATOM 920 C CA . GLN A 1 123 ? -26.855 -0.698 11.328 1.00 93.00 123 GLN A CA 1
ATOM 921 C C . GLN A 1 123 ? -25.683 0.097 11.920 1.00 93.00 123 GLN A C 1
ATOM 923 O O . GLN A 1 123 ? -24.656 -0.476 12.274 1.00 93.00 123 GLN A O 1
ATOM 928 N N . LEU A 1 124 ? -25.836 1.419 12.006 1.00 92.25 124 LEU A N 1
ATOM 929 C CA . LEU A 1 124 ? -24.894 2.349 12.620 1.00 92.25 124 LEU A CA 1
ATOM 930 C C . LEU A 1 124 ? -25.551 2.928 13.871 1.00 92.25 124 LEU A C 1
ATOM 932 O O . LEU A 1 124 ? -26.518 3.682 13.773 1.00 92.25 124 LEU A O 1
ATOM 936 N N . LEU A 1 125 ? -25.015 2.561 15.031 1.00 93.88 125 LEU A N 1
ATOM 937 C CA . LEU A 1 125 ? -25.434 3.074 16.329 1.00 93.88 125 LEU A CA 1
ATOM 938 C C . LEU A 1 125 ? -24.455 4.169 16.746 1.00 93.88 125 LEU A C 1
ATOM 940 O O . LEU A 1 125 ? -23.276 3.893 16.972 1.00 93.88 125 LEU A O 1
ATOM 944 N N . HIS A 1 126 ? -24.937 5.408 16.796 1.00 93.25 126 HIS A N 1
ATOM 945 C CA . HIS A 1 126 ? -24.160 6.535 17.312 1.00 93.25 126 HIS A CA 1
ATOM 946 C C . HIS A 1 126 ? -24.108 6.481 18.836 1.00 93.25 126 HIS A C 1
ATOM 948 O O . HIS A 1 126 ? -25.033 5.965 19.461 1.00 93.25 126 HIS A O 1
ATOM 954 N N . ASP A 1 127 ? -23.013 6.988 19.403 1.00 94.81 127 ASP A N 1
ATOM 955 C CA . ASP A 1 127 ? -22.824 7.141 20.851 1.00 94.81 127 ASP A CA 1
ATOM 956 C C . ASP A 1 127 ? -23.073 5.849 21.658 1.00 94.81 127 ASP A C 1
ATOM 958 O O . ASP A 1 127 ? -23.542 5.880 22.792 1.00 94.81 127 ASP A O 1
ATOM 962 N N . PHE A 1 128 ? -22.766 4.687 21.064 1.00 96.69 128 PHE A N 1
ATOM 963 C CA . PHE A 1 128 ? -22.939 3.379 21.710 1.00 96.69 128 PHE A CA 1
ATOM 964 C C . PHE A 1 128 ? -22.048 3.205 22.951 1.00 96.69 128 PHE A C 1
ATOM 966 O O . PHE A 1 128 ? -22.399 2.459 23.859 1.00 96.69 128 PHE A O 1
ATOM 973 N N . VAL A 1 129 ? -20.902 3.888 22.974 1.00 97.75 129 VAL A N 1
ATOM 974 C CA . VAL A 1 129 ? -20.005 3.979 24.130 1.00 97.75 129 VAL A CA 1
ATOM 975 C C . VAL A 1 129 ? -19.955 5.421 24.612 1.00 97.75 129 VAL A C 1
ATOM 977 O O . VAL A 1 129 ? -19.940 6.356 23.808 1.00 97.75 129 VAL A O 1
ATOM 980 N N . SER A 1 130 ? -19.907 5.606 25.924 1.00 98.00 130 SER A N 1
ATOM 981 C CA . SER A 1 130 ? -19.665 6.909 26.531 1.00 98.00 130 SER A CA 1
ATOM 982 C C . SER A 1 130 ? -18.195 7.334 26.378 1.00 98.00 130 SER A C 1
ATOM 984 O O . SER A 1 130 ? -17.311 6.484 26.238 1.00 98.00 130 SER A O 1
ATOM 986 N N . PRO A 1 131 ? -17.883 8.640 26.486 1.00 97.88 131 PRO A N 1
ATOM 987 C CA . PRO A 1 131 ? -16.497 9.113 26.452 1.00 97.88 131 PRO A CA 1
ATOM 988 C C . PRO A 1 131 ? -15.597 8.497 27.539 1.00 97.88 131 PRO A C 1
ATOM 990 O O . PRO A 1 131 ? -14.398 8.333 27.333 1.00 97.88 131 PRO A O 1
ATOM 993 N N . GLY A 1 132 ? -16.162 8.148 28.702 1.00 98.25 132 GLY A N 1
ATOM 994 C CA . GLY A 1 132 ? -15.427 7.469 29.774 1.00 98.25 132 GLY A CA 1
ATOM 995 C C . GLY A 1 132 ? -15.055 6.034 29.397 1.00 98.25 132 GLY A C 1
ATOM 996 O O . GLY A 1 132 ? -13.887 5.658 29.488 1.00 98.25 132 GLY A O 1
ATOM 997 N N . GLU A 1 133 ? -16.024 5.266 28.892 1.00 98.00 133 GLU A N 1
ATOM 998 C CA . GLU A 1 133 ? -15.797 3.898 28.407 1.00 98.00 133 GLU A CA 1
ATOM 999 C C . GLU A 1 133 ? -14.806 3.867 27.237 1.00 98.00 133 GLU A C 1
ATOM 1001 O O . GLU A 1 133 ? -13.970 2.971 27.162 1.00 98.00 133 GLU A O 1
ATOM 1006 N N . GLU A 1 134 ? -14.841 4.860 26.343 1.00 97.50 134 GLU A N 1
ATOM 1007 C CA . GLU A 1 134 ? -13.862 4.983 25.259 1.00 97.50 134 GLU A CA 1
ATOM 1008 C C . GLU A 1 134 ? -12.424 5.078 25.798 1.00 97.50 134 GLU A C 1
ATOM 1010 O O . GLU A 1 134 ? -11.540 4.351 25.336 1.00 97.50 134 GLU A O 1
ATOM 1015 N N . ILE A 1 135 ? -12.186 5.923 26.808 1.00 97.62 135 ILE A N 1
ATOM 1016 C CA . ILE A 1 135 ? -10.867 6.074 27.443 1.00 97.62 135 ILE A CA 1
ATOM 1017 C C . ILE A 1 135 ? -10.422 4.756 28.088 1.00 97.62 135 ILE A C 1
ATOM 1019 O O . ILE A 1 135 ? -9.269 4.344 27.931 1.00 97.62 135 ILE A O 1
ATOM 1023 N N . GLU A 1 136 ? -11.323 4.077 28.796 1.00 96.88 136 GLU A N 1
ATOM 1024 C CA . GLU A 1 136 ? -11.040 2.785 29.425 1.00 96.88 136 GLU A CA 1
ATOM 1025 C C . GLU A 1 136 ? -10.668 1.716 28.389 1.00 96.88 136 GLU A C 1
ATOM 1027 O O . GLU A 1 136 ? -9.650 1.034 28.541 1.00 96.88 136 GLU A O 1
ATOM 1032 N N . LEU A 1 137 ? -11.428 1.622 27.293 1.00 95.25 137 LEU A N 1
ATOM 1033 C CA . LEU A 1 137 ? -11.164 0.698 26.189 1.00 95.25 137 LEU A CA 1
ATOM 1034 C C . LEU A 1 137 ? -9.808 0.972 25.530 1.00 95.25 137 LEU A C 1
ATOM 1036 O O . LEU A 1 137 ? -9.041 0.035 25.290 1.00 95.25 137 LEU A O 1
ATOM 1040 N N . LEU A 1 138 ? -9.479 2.241 25.267 1.00 94.81 138 LEU A N 1
ATOM 1041 C CA . LEU A 1 138 ? -8.191 2.638 24.692 1.00 94.81 138 LEU A CA 1
ATOM 1042 C C . LEU A 1 138 ? -7.021 2.260 25.608 1.00 94.81 138 LEU A C 1
ATOM 1044 O O . LEU A 1 138 ? -6.028 1.699 25.136 1.00 94.81 138 LEU A O 1
ATOM 1048 N N . ASN A 1 139 ? -7.144 2.505 26.914 1.00 94.81 139 ASN A N 1
ATOM 1049 C CA . ASN A 1 139 ? -6.117 2.151 27.895 1.00 94.81 139 ASN A CA 1
ATOM 1050 C C . ASN A 1 139 ? -5.925 0.633 28.016 1.00 94.81 139 ASN A C 1
ATOM 1052 O O . ASN A 1 139 ? -4.785 0.164 28.117 1.00 94.81 139 ASN A O 1
ATOM 1056 N N . ALA A 1 140 ? -7.016 -0.136 27.953 1.00 92.06 140 ALA A N 1
ATOM 1057 C CA . ALA A 1 140 ? -6.983 -1.594 28.025 1.00 92.06 140 ALA A CA 1
ATOM 1058 C C . ALA A 1 140 ? -6.227 -2.229 26.844 1.00 92.06 140 ALA A C 1
ATOM 1060 O O . ALA A 1 140 ? -5.528 -3.228 27.024 1.00 92.06 140 ALA A O 1
ATOM 1061 N N . VAL A 1 141 ? -6.317 -1.648 25.641 1.00 92.88 141 VAL A N 1
ATOM 1062 C CA . VAL A 1 141 ? -5.608 -2.162 24.452 1.00 92.88 141 VAL A CA 1
ATOM 1063 C C . VAL A 1 141 ? -4.210 -1.569 24.270 1.00 92.88 141 VAL A C 1
ATOM 1065 O O . VAL A 1 141 ? -3.366 -2.183 23.618 1.00 92.88 141 VAL A O 1
ATOM 1068 N N . ALA A 1 142 ? -3.924 -0.397 24.846 1.00 90.81 142 ALA A N 1
ATOM 1069 C CA . ALA A 1 142 ? -2.672 0.329 24.616 1.00 90.81 142 ALA A CA 1
ATOM 1070 C C . ALA A 1 142 ? -1.417 -0.513 24.906 1.00 90.81 142 ALA A C 1
ATOM 1072 O O . ALA A 1 142 ? -0.468 -0.492 24.119 1.00 90.81 142 ALA A O 1
ATOM 1073 N N . HIS A 1 143 ? -1.445 -1.297 25.985 1.00 83.69 143 HIS A N 1
ATOM 1074 C CA . HIS A 1 143 ? -0.295 -2.045 26.507 1.00 83.69 143 HIS A CA 1
ATOM 1075 C C . HIS A 1 143 ? -0.272 -3.524 26.087 1.00 83.69 143 HIS A C 1
ATOM 1077 O O . HIS A 1 143 ? 0.543 -4.304 26.579 1.00 83.69 143 HIS A O 1
ATOM 1083 N N . GLY A 1 144 ? -1.174 -3.931 25.191 1.00 83.69 144 GLY A N 1
ATOM 1084 C CA . GLY A 1 144 ? -1.246 -5.301 24.703 1.00 83.69 144 GLY A CA 1
ATOM 1085 C C . GLY A 1 144 ? -0.102 -5.683 23.751 1.00 83.69 144 GLY A C 1
ATOM 1086 O O . GLY A 1 144 ? 0.552 -4.818 23.164 1.00 83.69 144 GLY A O 1
ATOM 1087 N N . PRO A 1 145 ? 0.139 -6.989 23.534 1.00 87.38 145 PRO A N 1
ATOM 1088 C CA . PRO A 1 145 ? 1.098 -7.458 22.537 1.00 87.38 145 PRO A CA 1
ATOM 1089 C C . PRO A 1 145 ? 0.580 -7.188 21.115 1.00 87.38 145 PRO A C 1
ATOM 1091 O O . PRO A 1 145 ? -0.340 -7.856 20.628 1.00 87.38 145 PRO A O 1
ATOM 1094 N N . TRP A 1 146 ? 1.201 -6.220 20.442 1.00 90.38 146 TRP A N 1
ATOM 1095 C CA . TRP A 1 146 ? 0.868 -5.813 19.078 1.00 90.38 146 TRP A CA 1
ATOM 1096 C C . TRP A 1 146 ? 1.649 -6.610 18.026 1.00 90.38 146 TRP A C 1
ATOM 1098 O O . TRP A 1 146 ? 2.876 -6.667 18.043 1.00 90.38 146 TRP A O 1
ATOM 1108 N N . GLN A 1 147 ? 0.940 -7.158 17.039 1.00 86.69 147 GLN A N 1
ATOM 1109 C CA . GLN A 1 147 ? 1.531 -7.666 15.803 1.00 86.69 147 GLN A CA 1
ATOM 1110 C C . GLN A 1 147 ? 1.603 -6.536 14.770 1.00 86.69 147 GLN A C 1
ATOM 1112 O O . GLN A 1 147 ? 0.583 -5.961 14.383 1.00 86.69 147 GLN A O 1
ATOM 1117 N N . HIS A 1 148 ? 2.802 -6.228 14.283 1.00 84.25 148 HIS A N 1
ATOM 1118 C CA . HIS A 1 148 ? 3.011 -5.178 13.288 1.00 84.25 148 HIS A CA 1
ATOM 1119 C C . HIS A 1 148 ? 2.957 -5.757 11.870 1.00 84.25 148 HIS A C 1
ATOM 1121 O O . HIS A 1 148 ? 3.830 -6.513 11.447 1.00 84.25 148 HIS A O 1
ATOM 1127 N N . LEU A 1 149 ? 1.914 -5.397 11.123 1.00 80.88 149 LEU A N 1
ATOM 1128 C CA . LEU A 1 149 ? 1.782 -5.687 9.698 1.00 80.88 149 LEU A CA 1
ATOM 1129 C C . LEU A 1 149 ? 2.305 -4.510 8.873 1.00 80.88 149 LEU A C 1
ATOM 1131 O O . LEU A 1 149 ? 2.472 -3.401 9.370 1.00 80.88 149 LEU A O 1
ATOM 1135 N N . ALA A 1 150 ? 2.459 -4.724 7.566 1.00 72.88 150 ALA A N 1
ATOM 1136 C CA . ALA A 1 150 ? 3.036 -3.742 6.645 1.00 72.88 150 ALA A CA 1
ATOM 1137 C C . ALA A 1 150 ? 2.372 -2.346 6.643 1.00 72.88 150 ALA A C 1
ATOM 1139 O O . ALA A 1 150 ? 2.984 -1.407 6.150 1.00 72.88 150 ALA A O 1
ATOM 1140 N N . LYS A 1 151 ? 1.128 -2.210 7.125 1.00 78.25 151 LYS A N 1
ATOM 1141 C CA . LYS A 1 151 ? 0.380 -0.937 7.134 1.00 78.25 151 LYS A CA 1
ATOM 1142 C C . LYS A 1 151 ? -0.323 -0.608 8.454 1.00 78.25 151 LYS A C 1
ATOM 1144 O O . LYS A 1 151 ? -0.948 0.440 8.550 1.00 78.25 151 LYS A O 1
ATOM 1149 N N . ARG A 1 152 ? -0.331 -1.524 9.425 1.00 82.94 152 ARG A N 1
ATOM 1150 C CA . ARG A 1 152 ? -1.131 -1.399 10.654 1.00 82.94 152 ARG A CA 1
ATOM 1151 C C . ARG A 1 152 ? -0.602 -2.314 11.746 1.00 82.94 152 ARG A C 1
ATOM 1153 O O . ARG A 1 152 ? -0.011 -3.347 11.442 1.00 82.94 152 ARG A O 1
ATOM 1160 N N . ARG A 1 153 ? -0.898 -1.977 12.997 1.00 89.50 153 ARG A N 1
ATOM 1161 C CA . ARG A 1 153 ? -0.764 -2.890 14.136 1.00 89.50 153 ARG A CA 1
ATOM 1162 C C . ARG A 1 153 ? -2.084 -3.618 14.381 1.00 89.50 153 ARG A C 1
ATOM 1164 O O . ARG A 1 153 ? -3.149 -3.054 14.140 1.00 89.50 153 ARG A O 1
ATOM 1171 N N . VAL A 1 154 ? -2.008 -4.872 14.804 1.00 90.38 154 VAL A N 1
ATOM 1172 C CA . VAL A 1 154 ? -3.163 -5.730 15.084 1.00 90.38 154 VAL A CA 1
ATOM 1173 C C . VAL A 1 154 ? -2.944 -6.432 16.416 1.00 90.38 154 VAL A C 1
ATOM 1175 O O . VAL A 1 154 ? -1.843 -6.900 16.694 1.00 90.38 154 VAL A O 1
ATOM 1178 N N . GLN A 1 155 ? -3.997 -6.519 17.219 1.00 91.50 155 GLN A N 1
ATOM 1179 C CA . GLN A 1 155 ? -4.048 -7.351 18.413 1.00 91.50 155 GLN A CA 1
ATOM 1180 C C . GLN A 1 155 ? -5.207 -8.339 18.249 1.00 91.50 155 GLN A C 1
ATOM 1182 O O . GLN A 1 155 ? -6.288 -7.953 17.807 1.00 91.50 155 GLN A O 1
ATOM 1187 N N . HIS A 1 156 ? -4.970 -9.612 18.566 1.00 89.44 156 HIS A N 1
ATOM 1188 C CA . HIS A 1 156 ? -5.994 -10.656 18.539 1.00 89.44 156 HIS A CA 1
ATOM 1189 C C . HIS A 1 156 ? -6.319 -11.116 19.961 1.00 89.44 156 HIS A C 1
ATOM 1191 O O . HIS A 1 156 ? -5.430 -11.168 20.815 1.00 89.44 156 HIS A O 1
ATOM 1197 N N . PHE A 1 157 ? -7.574 -11.506 20.183 1.00 88.44 157 PHE A N 1
ATOM 1198 C CA . PHE A 1 157 ? -8.065 -12.045 21.448 1.00 88.44 157 PHE A CA 1
ATOM 1199 C C . PHE A 1 157 ? -8.695 -13.426 21.209 1.00 88.44 157 PHE A C 1
ATOM 1201 O O . PHE A 1 157 ? -9.450 -13.613 20.255 1.00 88.44 157 PHE A O 1
ATOM 1208 N N . GLY A 1 158 ? -8.356 -14.409 22.051 1.00 89.50 158 GLY A N 1
ATOM 1209 C CA . GLY A 1 158 ? -8.813 -15.804 21.954 1.00 89.50 158 GLY A CA 1
ATOM 1210 C C . GLY A 1 158 ? -8.136 -16.617 20.842 1.00 89.50 158 GLY A C 1
ATOM 1211 O O . GLY A 1 158 ? -7.438 -17.592 21.118 1.00 89.50 158 GLY A O 1
ATOM 1212 N N . TRP A 1 159 ? -8.315 -16.207 19.588 1.00 85.06 159 TRP A N 1
ATOM 1213 C CA . TRP A 1 159 ? -7.719 -16.856 18.418 1.00 85.06 159 TRP A CA 1
ATOM 1214 C C . TRP A 1 159 ? -6.895 -15.862 17.613 1.00 85.06 159 TRP A C 1
ATOM 1216 O O . TRP A 1 159 ? -7.357 -14.775 17.278 1.00 85.06 159 TRP A O 1
ATOM 1226 N N . GLU A 1 160 ? -5.678 -16.254 17.269 1.00 85.38 160 GLU A N 1
ATOM 1227 C CA . GLU A 1 160 ? -4.770 -15.474 16.444 1.00 85.38 160 GLU A CA 1
ATOM 1228 C C . GLU A 1 160 ? -4.877 -15.873 14.975 1.00 85.38 160 GLU A C 1
ATOM 1230 O O . GLU A 1 160 ? -4.892 -17.060 14.642 1.00 85.38 160 GLU A O 1
ATOM 1235 N N . PHE A 1 161 ? -4.922 -14.871 14.096 1.00 81.81 161 PHE A N 1
ATOM 1236 C CA . PHE A 1 161 ? -4.881 -15.079 12.657 1.00 81.81 161 PHE A CA 1
ATOM 1237 C C . PHE A 1 161 ? -3.440 -15.123 12.137 1.00 81.81 161 PHE A C 1
ATOM 1239 O O . PHE A 1 161 ? -2.682 -14.159 12.252 1.00 81.81 161 PHE A O 1
ATOM 1246 N N . ASP A 1 162 ? -3.082 -16.223 11.483 1.00 80.94 162 ASP A N 1
ATOM 1247 C CA . ASP A 1 162 ? -1.780 -16.435 10.873 1.00 80.94 162 ASP A CA 1
ATOM 1248 C C . ASP A 1 162 ? -1.701 -15.769 9.487 1.00 80.94 162 ASP A C 1
ATOM 1250 O O . ASP A 1 162 ? -2.187 -16.264 8.455 1.00 80.94 162 ASP A O 1
ATOM 1254 N N . TYR A 1 163 ? -1.048 -14.607 9.469 1.00 76.81 163 TYR A N 1
ATOM 1255 C CA . TYR A 1 163 ? -0.786 -13.832 8.259 1.00 76.81 163 TYR A CA 1
ATOM 1256 C C . TYR A 1 163 ? 0.294 -14.444 7.351 1.00 76.81 163 TYR A C 1
ATOM 1258 O O . TYR A 1 163 ? 0.397 -14.023 6.196 1.00 76.81 163 TYR A O 1
ATOM 1266 N N . SER A 1 164 ? 1.077 -15.424 7.817 1.00 70.94 164 SER A N 1
ATOM 1267 C CA . SER A 1 164 ? 2.153 -16.046 7.028 1.00 70.94 164 SER A CA 1
ATOM 1268 C C . SER A 1 164 ? 1.627 -17.032 5.977 1.00 70.94 164 SER A C 1
ATOM 1270 O O . SER A 1 164 ? 2.211 -17.175 4.901 1.00 70.94 164 SER A O 1
ATOM 1272 N N . VAL A 1 165 ? 0.475 -17.654 6.239 1.00 72.38 165 VAL A N 1
ATOM 1273 C CA . VAL A 1 165 ? -0.132 -18.644 5.344 1.00 72.38 165 VAL A CA 1
ATOM 1274 C C . VAL A 1 165 ? -0.864 -17.937 4.199 1.00 72.38 165 VAL A C 1
ATOM 1276 O O . VAL A 1 165 ? -1.869 -17.255 4.407 1.00 72.38 165 VAL A O 1
ATOM 1279 N N . ARG A 1 166 ? -0.387 -18.098 2.958 1.00 58.41 166 ARG A N 1
ATOM 1280 C CA . ARG A 1 166 ? -1.071 -17.599 1.750 1.00 58.41 166 ARG A CA 1
ATOM 1281 C C . ARG A 1 166 ? -2.091 -18.642 1.264 1.00 58.41 166 ARG A C 1
ATOM 1283 O O . ARG A 1 166 ? -1.708 -19.613 0.627 1.00 58.41 166 ARG A O 1
ATOM 1290 N N . GLY A 1 167 ? -3.385 -18.456 1.551 1.00 52.81 167 GLY A N 1
ATOM 1291 C CA . GLY A 1 167 ? -4.465 -19.348 1.083 1.00 52.81 167 GLY A CA 1
ATOM 1292 C C . GLY A 1 167 ? -5.802 -19.157 1.820 1.00 52.81 167 GLY A C 1
ATOM 1293 O O . GLY A 1 167 ? -5.843 -18.535 2.880 1.00 52.81 167 GLY A O 1
ATOM 1294 N N . ARG A 1 168 ? -6.913 -19.665 1.259 1.00 45.62 168 ARG A N 1
ATOM 1295 C CA . ARG A 1 168 ? -8.291 -19.559 1.804 1.00 45.62 168 ARG A CA 1
ATOM 1296 C C . ARG A 1 168 ? -8.710 -20.814 2.602 1.00 45.62 168 ARG A C 1
ATOM 1298 O O . ARG A 1 168 ? -9.671 -21.470 2.224 1.00 45.62 168 ARG A O 1
ATOM 1305 N N . GLY A 1 169 ? -7.976 -21.185 3.655 1.00 50.88 169 GLY A N 1
ATOM 1306 C CA . GLY A 1 169 ? -8.260 -22.394 4.455 1.00 50.88 169 GLY A CA 1
ATOM 1307 C C . GLY A 1 169 ? -8.454 -22.137 5.955 1.00 50.88 169 GLY A C 1
ATOM 1308 O O . GLY A 1 169 ? -7.980 -21.130 6.476 1.00 50.88 169 GLY A O 1
ATOM 1309 N N . LEU A 1 170 ? -9.109 -23.079 6.651 1.00 52.09 170 LEU A N 1
ATOM 1310 C CA . LEU A 1 170 ? -9.400 -23.059 8.100 1.00 52.09 170 LEU A CA 1
ATOM 1311 C C . LEU A 1 170 ? -8.142 -23.082 8.999 1.00 52.09 170 LEU A C 1
ATOM 1313 O O . LEU A 1 170 ? -8.208 -22.743 10.173 1.00 52.09 170 LEU A O 1
ATOM 1317 N N . GLN A 1 171 ? -6.985 -23.438 8.435 1.00 55.38 171 GLN A N 1
ATOM 1318 C CA . GLN A 1 171 ? -5.688 -23.598 9.115 1.00 55.38 171 GLN A CA 1
ATOM 1319 C C . GLN A 1 171 ? -5.002 -22.264 9.494 1.00 55.38 171 GLN A C 1
ATOM 1321 O O . GLN A 1 171 ? -3.810 -22.241 9.789 1.00 55.38 171 GLN A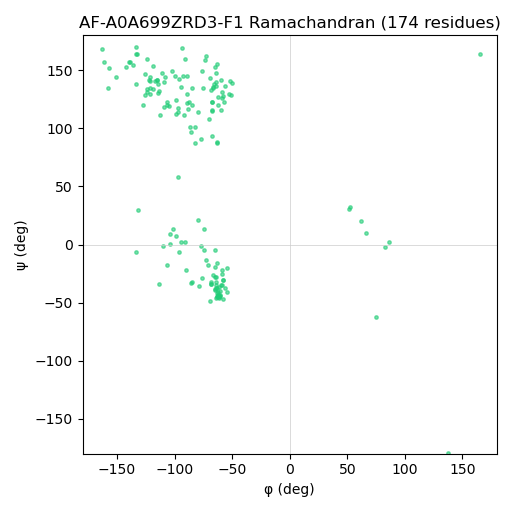 O 1
ATOM 1326 N N . ARG A 1 172 ? -5.719 -21.132 9.443 1.00 65.69 172 ARG A N 1
ATOM 1327 C CA . ARG A 1 172 ? -5.165 -19.795 9.739 1.00 65.69 172 ARG A CA 1
ATOM 1328 C C . ARG A 1 172 ? -5.403 -19.334 11.168 1.00 65.69 172 ARG A C 1
ATOM 1330 O O . ARG A 1 172 ? -4.888 -18.289 11.528 1.00 65.69 172 ARG A O 1
ATOM 1337 N N . TRP A 1 173 ? -6.169 -20.069 11.963 1.00 66.50 173 TRP A N 1
ATOM 1338 C CA . TRP A 1 173 ? -6.473 -19.680 13.335 1.00 66.50 173 TRP A CA 1
ATOM 1339 C C . TRP A 1 173 ? -5.691 -20.558 14.304 1.00 66.50 173 TRP A C 1
ATOM 1341 O O . TRP A 1 173 ? -5.816 -21.781 14.274 1.00 66.50 173 TRP A O 1
ATOM 1351 N N . LYS A 1 174 ? -4.882 -19.939 15.162 1.00 70.31 174 LYS A N 1
ATOM 1352 C CA . LYS A 1 174 ? -4.167 -20.612 16.252 1.00 70.31 174 LYS A CA 1
ATOM 1353 C C . LYS A 1 174 ? -4.727 -20.105 17.573 1.00 70.31 174 LYS A C 1
ATOM 1355 O O . LYS A 1 174 ? -4.922 -18.902 17.733 1.00 70.31 174 LYS A O 1
ATOM 1360 N N . ARG A 1 175 ? -5.044 -21.012 18.498 1.00 70.06 175 ARG A N 1
ATOM 1361 C CA . ARG A 1 175 ? -5.482 -20.612 19.840 1.00 70.06 175 ARG A CA 1
ATOM 1362 C C . ARG A 1 175 ? -4.302 -19.942 20.548 1.00 70.06 175 ARG A C 1
ATOM 1364 O O . ARG A 1 175 ? -3.182 -20.444 20.442 1.00 70.06 175 ARG A O 1
ATOM 1371 N N . ARG A 1 176 ? -4.571 -18.806 21.189 1.00 65.06 176 ARG A N 1
ATOM 1372 C CA . ARG A 1 176 ? -3.582 -18.071 21.977 1.00 65.06 176 ARG A CA 1
ATOM 1373 C C . ARG A 1 176 ? -3.433 -18.638 23.379 1.00 65.06 176 ARG A C 1
ATOM 1375 O O . ARG A 1 176 ? -4.441 -19.177 23.892 1.00 65.06 176 ARG A O 1
#

Foldseek 3Di:
DDDPQDWDKDKDDFPDQDQDQKKKKAQDDLVPQVVVCVLLPVLHAWPDWACPDSLDRIIMTGHPDRNSLVSSQVPQAQCFDPVDPVRTGIHMGDMDIDTDGPPPPPDPDDDPAPVVVVDPPDGDDPCPDPPVVVVVVCVVCVPDDWDDDSRDTDDDDQWDAAPPDPDDDPVGTDGD

Nearest PDB structures (foldseek):
  7abg-assembly1_B  TM=8.419E-01  e=3.889E-04  Homo sapiens
  1hl6-assembly2_C  TM=7.451E-01  e=1.601E-04  Drosophila melanogaster
  7uk1-assembly1_B  TM=7.620E-01  e=1.007E-03  Homo sapiens
  6n7r-assembly1_F  TM=4.941E-01  e=7.971E-05  Saccharomyces cerevisiae S288C
  2mqo-assembly1_A  TM=6.105E-01  e=2.154E-03  Rattus norvegicus

Solvent-accessible surface area (backbone atoms only — not comparable to full-atom values): 10812 Å² total; per-residue (Å²): 131,84,77,84,64,59,71,37,78,46,72,47,77,67,84,58,86,61,91,30,28,22,36,37,40,30,49,52,65,63,92,48,56,71,57,53,48,60,61,46,44,79,40,39,65,63,77,45,70,46,61,80,45,93,88,33,60,34,33,39,37,31,34,78,40,39,70,31,34,49,49,36,43,71,73,45,44,64,37,73,32,85,90,38,98,76,74,30,37,27,43,60,41,30,22,53,71,44,82,38,68,60,74,77,68,74,75,78,85,79,65,90,47,37,78,72,62,68,50,89,96,56,81,72,74,78,80,81,62,52,77,64,56,50,52,53,54,52,59,67,55,68,82,52,82,69,46,78,52,102,87,48,74,46,72,73,74,74,49,35,76,50,82,85,64,90,74,99,62,86,88,34,63,43,79,109

InterPro domains:
  IPR012677 Nucleotide-binding alpha-beta plait domain superfamily [G3DSA:3.30.70.330] (30-92)
  IPR035979 RNA-binding domain superfamily [SSF54928] (16-98)

Sequence (176 aa):
MAADVTPMWRFSKPVNSEPTRCLYATGWPAEQFEYLQVLFAAYGPVELVRPSNLASSYCFAMFATAPCAQAALAGLNNMPCEASPSARKLCLRYSNATMQPQQSAPPPATARTSDQLGVPGLQLLHDFVSPGEEIELLNAVAHGPWQHLAKRRVQHFGWEFDYSVRGRGLQRWKRR

Mean predicted aligned error: 12.83 Å

Secondary structure (DSSP, 8-state):
------EEEEEPP----S--SEEEEESS-TT-HHHHHHHHHTTS-EEEEEESSTT-SEEEEEESSHHHHHHHHHHHTT-B-TT-TT--B-EEEEE-EEEEE---PPPPPPP-SHHHHT-TT----TT-S-HHHHHHHHHHHHTS--EEETTEEE--SSEEE-TT--SSSGGGEEE-

pLDDT: mean 82.53, std 13.44, range [36.94, 98.25]

Radius of gyration: 22.41 Å; Cα contacts (8 Å, |Δi|>4): 247; chains: 1; bounding box: 52×53×54 Å